Protein AF-A0AA91TNE1-F1 (afdb_monomer)

Foldseek 3Di:
DPVVVVVVVVVVVVPPPDPDDPPVVVVVVVVVVVVVVVCCVDPNVVVVVVVVCVDPVNVVVVCPPVVVVVVVCVCCCPDPVVVVVVVVQCVDPVSVVVVCVVCVVVVVVVVVVLCVPPVSVVVVVVVCPPVVNVVVVVVVCVDPVVVVVVVVVVVVVCPDPVNVVVVVVVVVVVVVVVVVVVVVVVVVD

Nearest PDB structures (foldseek):
  4o8w-assembly1_A  TM=7.235E-01  e=6.392E-07  Geobacillus kaustophilus HTA426

Solvent-accessible surface area (backbone atoms only — not comparable to full-atom values): 10708 Å² total; per-residue (Å²): 137,75,76,69,60,60,63,59,60,63,61,59,70,74,71,77,80,75,83,74,65,80,71,56,60,60,56,48,47,56,50,50,52,51,50,51,55,50,47,54,67,34,72,63,34,48,46,54,52,52,58,51,58,66,34,67,70,51,40,52,64,66,63,61,43,60,68,62,48,50,54,48,50,51,57,44,63,76,30,72,68,31,53,53,48,49,60,58,45,60,69,36,66,72,56,36,49,52,50,50,59,72,41,40,67,62,51,52,51,49,53,60,51,39,64,73,32,70,69,52,40,49,56,52,53,57,57,59,65,34,69,70,51,46,51,52,50,54,50,50,66,65,29,70,72,46,44,53,52,50,52,51,52,49,52,57,49,58,68,32,69,68,46,46,50,54,51,48,53,50,50,56,48,50,52,52,50,53,52,52,51,54,57,58,55,66,77,72,114

Organism: Niallia circulans (NCBI:txid1397)

Radius of gyration: 53.26 Å; Cα contacts (8 Å, |Δi|>4): 37; chains: 1; bounding box: 88×64×169 Å

pLDDT: mean 81.93, std 16.29, range [38.38, 97.25]

InterPro domains:
  IPR041262 Spore germination GerD, central core domain [PF17898] (62-175)

Secondary structure (DSSP, 8-state):
--SSHHHHHHHHTTS------HHHHHHHHHHHHHHHHHHHHSHHHHHHHHHHHTSHHHHHHHHT-HHHHHHHHHHHHTSHHHHHHHHHHTTSHHHHHHHHHHHHHHHHHHHHHHTTSHHHHHHHHHHHTSHHHHHHHHHHHTSHHHHHHHHHHHHHHHHSHHHHHHHHHHHHHHHHHHHHHHHHHHTT-

Mean predicted aligned error: 17.49 Å

Structure (mmCIF, N/CA/C/O backbone):
data_AF-A0AA91TNE1-F1
#
_entry.id   AF-A0AA91TNE1-F1
#
loop_
_atom_site.group_PDB
_atom_site.id
_atom_site.type_symbol
_atom_site.label_atom_id
_atom_site.label_alt_id
_atom_site.label_comp_id
_atom_site.label_asym_id
_atom_site.label_entity_id
_atom_site.label_seq_id
_atom_site.pdbx_PDB_ins_code
_atom_site.Cartn_x
_atom_site.Cartn_y
_atom_site.Cartn_z
_atom_site.occupancy
_atom_site.B_iso_or_equiv
_atom_site.auth_seq_id
_atom_site.auth_comp_id
_atom_site.auth_asym_id
_atom_site.auth_atom_id
_atom_site.pdbx_PDB_model_num
ATOM 1 N N . MET A 1 1 ? -60.166 -51.252 92.284 1.00 46.66 1 MET A N 1
ATOM 2 C CA . MET A 1 1 ? -59.006 -50.530 91.710 1.00 46.66 1 MET A CA 1
ATOM 3 C C . MET A 1 1 ? -59.406 -49.470 90.666 1.00 46.66 1 MET A C 1
ATOM 5 O O . MET A 1 1 ? -58.601 -49.139 89.813 1.00 46.66 1 MET A O 1
ATOM 9 N N . LEU A 1 2 ? -60.605 -48.869 90.752 1.00 48.06 2 LEU A N 1
ATOM 10 C CA . LEU A 1 2 ? -61.124 -47.953 89.715 1.00 48.06 2 LEU A CA 1
ATOM 11 C C . LEU A 1 2 ? -61.122 -46.461 90.114 1.00 48.06 2 LEU A C 1
ATOM 13 O O . LEU A 1 2 ? -61.417 -45.603 89.295 1.00 48.06 2 LEU A O 1
ATOM 17 N N . LYS A 1 3 ? -60.770 -46.129 91.366 1.00 50.09 3 LYS A N 1
ATOM 18 C CA . LYS A 1 3 ? -60.804 -44.744 91.881 1.00 50.09 3 LYS A CA 1
ATOM 19 C C . LYS A 1 3 ? -59.475 -43.982 91.780 1.00 50.09 3 LYS A C 1
ATOM 21 O O . LYS A 1 3 ? -59.487 -42.769 91.901 1.00 50.09 3 LYS A O 1
ATOM 26 N N . LYS A 1 4 ? -58.346 -44.662 91.530 1.00 51.12 4 LYS A N 1
ATOM 27 C CA . LYS A 1 4 ? -57.022 -44.013 91.389 1.00 51.12 4 LYS A CA 1
ATOM 28 C C . LYS A 1 4 ? -56.676 -43.609 89.947 1.00 51.12 4 LYS A C 1
ATOM 30 O O . LYS A 1 4 ? -55.822 -42.754 89.761 1.00 51.12 4 LYS A O 1
ATOM 35 N N . GLY A 1 5 ? -57.357 -44.173 88.942 1.00 55.53 5 GLY A N 1
ATOM 36 C CA . GLY A 1 5 ? -57.146 -43.822 87.529 1.00 55.53 5 GLY A CA 1
ATOM 37 C C . GLY A 1 5 ? -57.816 -42.508 87.107 1.00 55.53 5 GLY A C 1
ATOM 38 O O . GLY A 1 5 ? -57.285 -41.788 86.271 1.00 55.53 5 GLY A O 1
ATOM 39 N N . ILE A 1 6 ? -58.941 -42.150 87.735 1.00 59.28 6 ILE A N 1
ATOM 40 C CA . ILE A 1 6 ? -59.704 -40.931 87.407 1.00 59.28 6 ILE A CA 1
ATOM 41 C C . ILE A 1 6 ? -58.989 -39.658 87.888 1.00 59.28 6 ILE A C 1
ATOM 43 O O . ILE A 1 6 ? -59.049 -38.630 87.223 1.00 59.28 6 ILE A O 1
ATOM 47 N N . THR A 1 7 ? -58.243 -39.725 88.994 1.00 56.97 7 THR A N 1
ATOM 48 C CA . THR A 1 7 ? -57.488 -38.574 89.518 1.00 56.97 7 THR A CA 1
ATOM 49 C C . THR A 1 7 ? -56.221 -38.277 88.706 1.00 56.97 7 THR A C 1
ATOM 51 O O . THR A 1 7 ? -55.791 -37.132 88.659 1.00 56.97 7 THR A O 1
ATOM 54 N N . LEU A 1 8 ? -55.652 -39.273 88.015 1.00 56.41 8 LEU A N 1
ATOM 55 C CA . LEU A 1 8 ? -54.490 -39.084 87.135 1.00 56.41 8 LEU A CA 1
ATOM 56 C C . LEU A 1 8 ? -54.888 -38.476 85.777 1.00 56.41 8 LEU A C 1
ATOM 58 O O . LEU A 1 8 ? -54.130 -37.704 85.199 1.00 56.41 8 LEU A O 1
ATOM 62 N N . LEU A 1 9 ? -56.100 -38.773 85.294 1.00 55.94 9 LEU A N 1
ATOM 63 C CA . LEU A 1 9 ? -56.604 -38.275 84.010 1.00 55.94 9 LEU A CA 1
ATOM 64 C C . LEU A 1 9 ? -57.027 -36.793 84.067 1.00 55.94 9 LEU A C 1
ATOM 66 O O . LEU A 1 9 ? -56.950 -36.095 83.063 1.00 55.94 9 LEU A O 1
ATOM 70 N N . LEU A 1 10 ? -57.420 -36.291 85.244 1.00 56.06 10 LEU A N 1
ATOM 71 C CA . LEU A 1 10 ? -57.883 -34.908 85.429 1.00 56.06 10 LEU A CA 1
ATOM 72 C C . LEU A 1 10 ? -56.735 -33.889 85.601 1.00 56.06 10 LEU A C 1
ATOM 74 O O . LEU A 1 10 ? -56.932 -32.697 85.390 1.00 56.06 10 LEU A O 1
ATOM 78 N N . VAL A 1 11 ? -55.526 -34.351 85.942 1.00 60.81 11 VAL A N 1
ATOM 79 C CA . VAL A 1 11 ? -54.329 -33.499 86.108 1.00 60.81 11 VAL A CA 1
ATOM 80 C C . VAL A 1 11 ? -53.608 -33.251 84.774 1.00 60.81 11 VAL A C 1
ATOM 82 O O . VAL A 1 11 ? -52.954 -32.226 84.607 1.00 60.81 11 VAL A O 1
ATOM 85 N N . ILE A 1 12 ? -53.786 -34.131 83.784 1.00 59.75 12 ILE A N 1
ATOM 86 C CA . ILE A 1 12 ? -53.168 -34.002 82.452 1.00 59.75 12 ILE A CA 1
ATOM 87 C C . ILE A 1 12 ? -53.890 -32.958 81.579 1.00 59.75 12 ILE A C 1
ATOM 89 O O . ILE A 1 12 ? -53.258 -32.318 80.744 1.00 59.75 12 ILE A O 1
ATOM 93 N N . SER A 1 13 ? -55.179 -32.693 81.817 1.00 57.59 13 SER A N 1
ATOM 94 C CA . SER A 1 13 ? -55.946 -31.687 81.060 1.00 57.59 13 SER A CA 1
ATOM 95 C C . SER A 1 13 ? -55.650 -30.229 81.443 1.00 57.59 13 SER A C 1
ATOM 97 O O . SER A 1 13 ? -56.086 -29.327 80.735 1.00 57.59 13 SER A O 1
ATOM 99 N N . LEU A 1 14 ? -54.903 -29.975 82.525 1.00 52.38 14 LEU A N 1
ATOM 100 C CA . LEU A 1 14 ? -54.558 -28.617 82.975 1.00 52.38 14 LEU A CA 1
ATOM 101 C C . LEU A 1 14 ? -53.203 -28.113 82.439 1.00 52.38 14 LEU A C 1
ATOM 103 O O . LEU A 1 14 ? -52.844 -26.969 82.697 1.00 52.38 14 LEU A O 1
ATOM 107 N N . LEU A 1 15 ? -52.471 -28.933 81.670 1.00 46.28 15 LEU A N 1
ATOM 108 C CA . LEU A 1 15 ? -51.182 -28.568 81.056 1.00 46.28 15 LEU A CA 1
ATOM 109 C C . LEU A 1 15 ? -51.256 -28.342 79.532 1.00 46.28 15 LEU A C 1
ATOM 111 O O . LEU A 1 15 ? -50.249 -28.001 78.921 1.00 46.28 15 LEU A O 1
ATOM 115 N N . SER A 1 16 ? -52.435 -28.446 78.910 1.00 46.69 16 SER A N 1
ATOM 116 C CA . SER A 1 16 ? -52.655 -28.107 77.488 1.00 46.69 16 SER A CA 1
ATOM 117 C C . SER A 1 16 ? -53.057 -26.639 77.282 1.00 46.69 16 SER A C 1
ATOM 119 O O . SER A 1 16 ? -53.903 -26.323 76.450 1.00 46.69 16 SER A O 1
ATOM 121 N N . GLY A 1 17 ? -52.462 -25.739 78.063 1.00 50.31 17 GLY A N 1
ATOM 122 C CA . GLY A 1 17 ? -52.634 -24.294 77.960 1.00 50.31 17 GLY A CA 1
ATOM 123 C C . GLY A 1 17 ? -51.394 -23.622 77.382 1.00 50.31 17 GLY A C 1
ATOM 124 O O . GLY A 1 17 ? -50.726 -22.900 78.106 1.00 50.31 17 GLY A O 1
ATOM 125 N N . CYS A 1 18 ? -51.077 -23.893 76.114 1.00 48.84 18 CYS A N 1
ATOM 126 C CA . CYS A 1 18 ? -50.372 -22.974 75.212 1.00 48.84 18 CYS A CA 1
ATOM 127 C C . CYS A 1 18 ? -50.368 -23.592 73.803 1.00 48.84 18 CYS A C 1
ATOM 129 O O . CYS A 1 18 ? -49.433 -24.295 73.427 1.00 48.84 18 CYS A O 1
ATOM 131 N N . SER A 1 19 ? -51.440 -23.400 73.029 1.00 38.38 19 SER A N 1
ATOM 132 C CA . SER A 1 19 ? -51.330 -23.511 71.573 1.00 38.38 19 SER A CA 1
ATOM 133 C C . SER A 1 19 ? -50.830 -22.163 71.073 1.00 38.38 19 SER A C 1
ATOM 135 O O . SER A 1 19 ? -51.597 -21.208 70.922 1.00 38.38 19 SER A O 1
ATOM 137 N N . GLU A 1 20 ? -49.516 -22.103 70.929 1.00 40.47 20 GLU A N 1
ATOM 138 C CA . GLU A 1 20 ? -48.771 -21.053 70.263 1.00 40.47 20 GLU A CA 1
ATOM 139 C C . GLU A 1 20 ? -49.364 -20.811 68.869 1.00 40.47 20 GLU A C 1
ATOM 141 O O . GLU A 1 20 ? -49.716 -21.725 68.122 1.00 40.47 20 GLU A O 1
ATOM 146 N N . SER A 1 21 ? -49.582 -19.541 68.578 1.00 41.69 21 SER A N 1
ATOM 147 C CA . SER A 1 21 ? -50.252 -19.035 67.397 1.00 41.69 21 SER A CA 1
ATOM 148 C C . SER A 1 21 ? -49.401 -19.230 66.139 1.00 41.69 21 SER A C 1
ATOM 150 O O . SER A 1 21 ? -48.647 -18.343 65.754 1.00 41.69 21 SER A O 1
ATOM 152 N N . GLU A 1 22 ? -49.594 -20.334 65.416 1.00 43.00 22 GLU A N 1
ATOM 153 C CA . GLU A 1 22 ? -49.007 -20.530 64.073 1.00 43.00 22 GLU A CA 1
ATOM 154 C C . GLU A 1 22 ? -49.511 -19.508 63.024 1.00 43.00 22 GLU A C 1
ATOM 156 O O . GLU A 1 22 ? -48.949 -19.395 61.940 1.00 43.00 22 GLU A O 1
ATOM 161 N N . ASN A 1 23 ? -50.524 -18.692 63.345 1.00 44.75 23 ASN A N 1
ATOM 162 C CA . ASN A 1 23 ? -51.065 -17.664 62.444 1.00 44.75 23 ASN A CA 1
ATOM 163 C C . ASN A 1 23 ? -50.451 -16.257 62.638 1.00 44.75 23 ASN A C 1
ATOM 165 O O . ASN A 1 23 ? -50.739 -15.350 61.859 1.00 44.75 23 ASN A O 1
ATOM 169 N N . SER A 1 24 ? -49.609 -16.037 63.660 1.00 49.03 24 SER A N 1
ATOM 170 C CA . SER A 1 24 ? -48.930 -14.742 63.861 1.00 49.03 24 SER A CA 1
ATOM 171 C C . SER A 1 24 ? -47.607 -14.636 63.100 1.00 49.03 24 SER A C 1
ATOM 173 O O . SER A 1 24 ? -47.248 -13.542 62.684 1.00 49.03 24 SER A O 1
ATOM 175 N N . GLN A 1 25 ? -46.910 -15.749 62.844 1.00 52.03 25 GLN A N 1
ATOM 176 C CA . GLN A 1 25 ? -45.626 -15.736 62.123 1.00 52.03 25 GLN A CA 1
ATOM 177 C C . GLN A 1 25 ? -45.773 -15.476 60.617 1.00 52.03 25 GLN A C 1
ATOM 179 O O . GLN A 1 25 ? -44.924 -14.818 60.021 1.00 52.03 25 GLN A O 1
ATOM 184 N N . GLN A 1 26 ? -46.854 -15.945 59.988 1.00 51.16 26 GLN A N 1
ATOM 185 C CA . GLN A 1 26 ? -47.081 -15.736 58.554 1.00 51.16 26 GLN A CA 1
ATOM 186 C C . GLN A 1 26 ? -47.583 -14.313 58.249 1.00 51.16 26 GLN A C 1
ATOM 188 O O . GLN A 1 26 ? -47.183 -13.714 57.250 1.00 51.16 26 GLN A O 1
ATOM 193 N N . MET A 1 27 ? -48.384 -13.736 59.153 1.00 55.72 27 MET A N 1
ATOM 194 C CA . MET A 1 27 ? -48.838 -12.345 59.069 1.00 55.72 27 MET A CA 1
ATOM 195 C C . MET A 1 27 ? -47.683 -11.356 59.305 1.00 55.72 27 MET A C 1
ATOM 197 O O . MET A 1 27 ? -47.600 -10.339 58.621 1.00 55.72 27 MET A O 1
ATOM 201 N N . ASP A 1 28 ? -46.745 -11.699 60.193 1.00 66.81 28 ASP A N 1
ATOM 202 C CA . ASP A 1 28 ? -45.530 -10.918 60.452 1.00 66.81 28 ASP A CA 1
ATOM 203 C C . ASP A 1 28 ? -44.526 -10.995 59.286 1.00 66.81 28 ASP A C 1
ATOM 205 O O . ASP A 1 28 ? -43.867 -10.011 58.950 1.00 66.81 28 ASP A O 1
ATOM 209 N N . TYR A 1 29 ? -44.468 -12.125 58.570 1.00 76.56 29 TYR A N 1
ATOM 210 C CA . TYR A 1 29 ? -43.612 -12.275 57.388 1.00 76.56 29 TYR A CA 1
ATOM 211 C C . TYR A 1 29 ? -44.056 -11.383 56.220 1.00 76.56 29 TYR A C 1
ATOM 213 O O . TYR A 1 29 ? -43.231 -10.701 55.609 1.00 76.56 29 TYR A O 1
ATOM 221 N N . ASP A 1 30 ? -45.357 -11.336 55.925 1.00 78.94 30 ASP A N 1
ATOM 222 C CA . ASP A 1 30 ? -45.900 -10.466 54.874 1.00 78.94 30 ASP A CA 1
ATOM 223 C C . ASP A 1 30 ? -45.765 -8.981 55.235 1.00 78.94 30 ASP A C 1
ATOM 225 O O . ASP A 1 30 ? -45.459 -8.147 54.374 1.00 78.94 30 ASP A O 1
ATOM 229 N N . GLN A 1 31 ? -45.929 -8.644 56.515 1.00 81.81 31 GLN A N 1
ATOM 230 C CA . GLN A 1 31 ? -45.761 -7.283 57.014 1.00 81.81 31 GLN A CA 1
ATOM 231 C C . GLN A 1 31 ? -44.287 -6.848 56.987 1.00 81.81 31 GLN A C 1
ATOM 233 O O . GLN A 1 31 ? -43.977 -5.758 56.499 1.00 81.81 31 GLN A O 1
ATOM 238 N N . THR A 1 32 ? -43.371 -7.731 57.390 1.00 82.50 32 THR A N 1
ATOM 239 C CA . THR A 1 32 ? -41.917 -7.535 57.299 1.00 82.50 32 THR A CA 1
ATOM 240 C C . THR A 1 32 ? -41.465 -7.412 55.846 1.00 82.50 32 THR A C 1
ATOM 242 O O . THR A 1 32 ? -40.712 -6.503 55.506 1.00 82.50 32 THR A O 1
ATOM 245 N N . LYS A 1 33 ? -41.975 -8.252 54.939 1.00 87.19 33 LYS A N 1
ATOM 246 C CA . LYS A 1 33 ? -41.689 -8.157 53.500 1.00 87.19 33 LYS A CA 1
ATOM 247 C C . LYS A 1 33 ? -42.113 -6.806 52.933 1.00 87.19 33 LYS A C 1
ATOM 249 O O . LYS A 1 33 ? -41.361 -6.196 52.176 1.00 87.19 33 LYS A O 1
ATOM 254 N N . LYS A 1 34 ? -43.304 -6.327 53.298 1.00 84.31 34 LYS A N 1
ATOM 255 C CA . LYS A 1 34 ? -43.815 -5.027 52.851 1.00 84.31 34 LYS A CA 1
ATOM 256 C C . LYS A 1 34 ? -42.962 -3.880 53.395 1.00 84.31 34 LYS A C 1
ATOM 258 O O . LYS A 1 34 ? -42.565 -3.015 52.625 1.00 84.31 34 LYS A O 1
ATOM 263 N N . MET A 1 35 ? -42.586 -3.950 54.672 1.00 84.75 35 MET A N 1
ATOM 264 C CA . MET A 1 35 ? -41.678 -2.995 55.307 1.00 84.75 35 MET A CA 1
ATOM 265 C C . MET A 1 35 ? -40.308 -2.955 54.615 1.00 84.75 35 MET A C 1
ATOM 267 O O . MET A 1 35 ? -39.826 -1.876 54.286 1.00 84.75 35 MET A O 1
ATOM 271 N N . VAL A 1 36 ? -39.702 -4.108 54.317 1.00 84.75 36 VAL A N 1
ATOM 272 C CA . VAL A 1 36 ? -38.414 -4.186 53.603 1.00 84.75 36 VAL A CA 1
ATOM 273 C C . VAL A 1 36 ? -38.528 -3.619 52.186 1.00 84.75 36 VAL A C 1
ATOM 275 O O . VAL A 1 36 ? -37.666 -2.856 51.756 1.00 84.75 36 VAL A O 1
ATOM 278 N N . VAL A 1 37 ? -39.600 -3.937 51.455 1.00 86.00 37 VAL A N 1
ATOM 279 C CA . VAL A 1 37 ? -39.842 -3.386 50.111 1.00 86.00 37 VAL A CA 1
ATOM 280 C C . VAL A 1 37 ? -40.020 -1.868 50.151 1.00 86.00 37 VAL A C 1
ATOM 282 O O . VAL A 1 37 ? -39.533 -1.178 49.255 1.00 86.00 37 VAL A O 1
ATOM 285 N N . ASP A 1 38 ? -40.692 -1.346 51.173 1.00 88.69 38 ASP A N 1
ATOM 286 C CA . ASP A 1 38 ? -40.898 0.090 51.334 1.00 88.69 38 ASP A CA 1
ATOM 287 C C . ASP A 1 38 ? -39.586 0.797 51.717 1.00 88.69 38 ASP A C 1
ATOM 289 O O . ASP A 1 38 ? -39.264 1.812 51.103 1.00 88.69 38 ASP A O 1
ATOM 293 N N . ILE A 1 39 ? -38.755 0.211 52.593 1.00 85.31 39 ILE A N 1
ATOM 294 C CA . ILE A 1 39 ? -37.397 0.702 5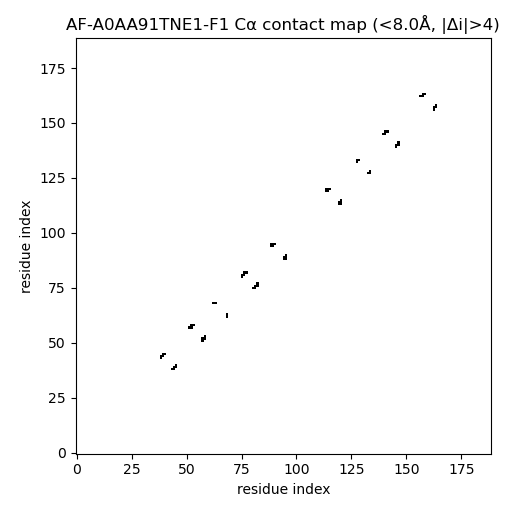2.909 1.00 85.31 39 ILE A CA 1
ATOM 295 C C . ILE A 1 39 ? -36.509 0.737 51.658 1.00 85.31 39 ILE A C 1
ATOM 297 O O . ILE A 1 39 ? -35.790 1.705 51.442 1.00 85.31 39 ILE A O 1
ATOM 301 N N . LEU A 1 40 ? -36.569 -0.272 50.785 1.00 85.25 40 LEU A N 1
ATOM 302 C CA . LEU A 1 40 ? -35.795 -0.262 49.534 1.00 85.25 40 LEU A CA 1
ATOM 303 C C . LEU A 1 40 ? -36.269 0.820 48.548 1.00 85.25 40 LEU A C 1
ATOM 305 O O . LEU A 1 40 ? -35.498 1.277 47.703 1.00 85.25 40 LEU A O 1
ATOM 309 N N . LYS A 1 41 ? -37.539 1.233 48.632 1.00 87.75 41 LYS A N 1
ATOM 310 C CA . LYS A 1 41 ? -38.126 2.266 47.767 1.00 87.75 41 LYS A CA 1
ATOM 311 C C . LYS A 1 41 ? -37.934 3.685 48.295 1.00 87.75 41 LYS A C 1
ATOM 313 O O . LYS A 1 41 ? -38.080 4.616 47.491 1.00 87.75 41 LYS A O 1
ATOM 318 N N . THR A 1 42 ? -37.628 3.861 49.582 1.00 93.00 42 THR A N 1
ATOM 319 C CA . THR A 1 42 ? -37.359 5.183 50.160 1.00 93.00 42 THR A CA 1
ATOM 320 C C . THR A 1 42 ? -36.112 5.802 49.537 1.00 93.00 42 THR A C 1
ATOM 322 O O . THR A 1 42 ? -35.268 5.131 48.933 1.00 93.00 42 THR A O 1
ATOM 325 N N . ASP A 1 43 ? -35.995 7.120 49.663 1.00 88.56 43 ASP A N 1
ATOM 326 C CA . ASP A 1 43 ? -34.839 7.844 49.140 1.00 88.56 43 ASP A CA 1
ATOM 327 C C . ASP A 1 43 ? -33.543 7.443 49.853 1.00 88.56 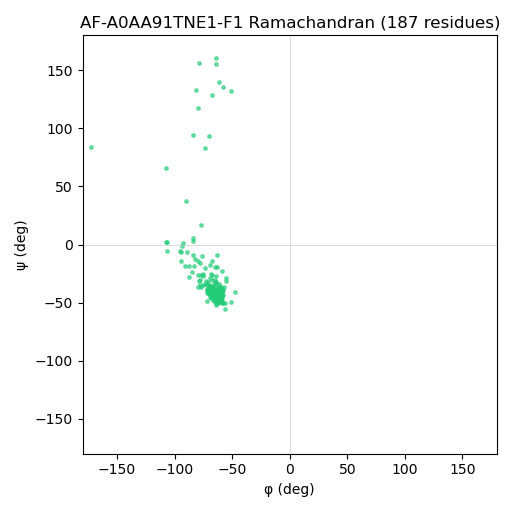43 ASP A C 1
ATOM 329 O O . ASP A 1 43 ? -32.491 7.385 49.218 1.00 88.56 43 ASP A O 1
ATOM 333 N N . GLU A 1 44 ? -33.631 7.066 51.130 1.00 84.50 44 GLU A N 1
ATOM 334 C CA . GLU A 1 44 ? -32.524 6.517 51.917 1.00 84.50 44 GLU A CA 1
ATOM 335 C C . GLU A 1 44 ? -32.104 5.132 51.422 1.00 84.50 44 GLU A C 1
ATOM 337 O O . GLU A 1 44 ? -30.915 4.919 51.197 1.00 84.50 44 GLU A O 1
ATOM 342 N N . GLY A 1 45 ? -33.051 4.226 51.145 1.00 84.31 45 GLY A N 1
ATOM 343 C CA . GLY A 1 45 ? -32.746 2.918 50.559 1.00 84.31 45 GLY A CA 1
ATOM 344 C C . GLY A 1 45 ? -32.080 3.037 49.188 1.00 84.31 45 GLY A C 1
ATOM 345 O O . GLY A 1 45 ? -31.045 2.422 48.932 1.00 84.31 45 GLY A O 1
ATOM 346 N N . LYS A 1 46 ? -32.599 3.911 48.316 1.00 88.69 46 LYS A N 1
ATOM 347 C CA . LYS A 1 46 ? -31.969 4.204 47.015 1.00 88.69 46 LYS A CA 1
ATOM 348 C C . LYS A 1 46 ? -30.588 4.838 47.168 1.00 88.69 46 LYS A C 1
ATOM 350 O O . LYS A 1 46 ? -29.714 4.579 46.345 1.00 88.69 46 LYS A O 1
ATOM 355 N N . LYS A 1 47 ? -30.385 5.700 48.167 1.00 87.69 47 LYS A N 1
ATOM 356 C CA . LYS A 1 47 ? -29.093 6.345 48.426 1.00 87.69 47 LYS A CA 1
ATOM 357 C C . LYS A 1 47 ? -28.063 5.337 48.933 1.00 87.69 47 LYS A C 1
ATOM 359 O O . LYS A 1 47 ? -26.975 5.293 48.373 1.00 87.69 47 LYS A O 1
ATOM 364 N N . ALA A 1 48 ? -28.441 4.474 49.872 1.00 83.94 48 ALA A N 1
ATOM 365 C CA . ALA A 1 48 ? -27.596 3.393 50.369 1.00 83.94 48 ALA A CA 1
ATOM 366 C C . ALA A 1 48 ? -27.195 2.423 49.246 1.00 83.94 48 ALA A C 1
ATOM 368 O O . ALA A 1 48 ? -26.024 2.087 49.108 1.00 83.94 48 ALA A O 1
ATOM 369 N N . ILE A 1 49 ? -28.134 2.043 48.368 1.00 83.56 49 ILE A N 1
ATOM 370 C CA . ILE A 1 49 ? -27.820 1.211 47.194 1.00 83.56 49 ILE A CA 1
ATOM 371 C C . ILE A 1 49 ? -26.851 1.930 46.247 1.00 83.56 49 ILE A C 1
ATOM 373 O O . ILE A 1 49 ? -25.923 1.303 45.750 1.00 83.56 49 ILE A O 1
ATOM 377 N N . ARG A 1 50 ? -27.025 3.236 45.999 1.00 81.31 50 ARG A N 1
ATOM 378 C CA . ARG A 1 50 ? -26.083 4.010 45.170 1.00 81.31 50 ARG A CA 1
ATOM 379 C C . ARG A 1 50 ? -24.695 4.099 45.797 1.00 81.31 50 ARG A C 1
ATOM 381 O O . ARG A 1 50 ? -23.719 4.026 45.064 1.00 81.31 50 ARG A O 1
ATOM 388 N N . GLU A 1 51 ? -24.600 4.257 47.114 1.00 83.25 51 GLU A N 1
ATOM 389 C CA . GLU A 1 51 ? -23.323 4.267 47.837 1.00 83.25 51 GLU A CA 1
ATOM 39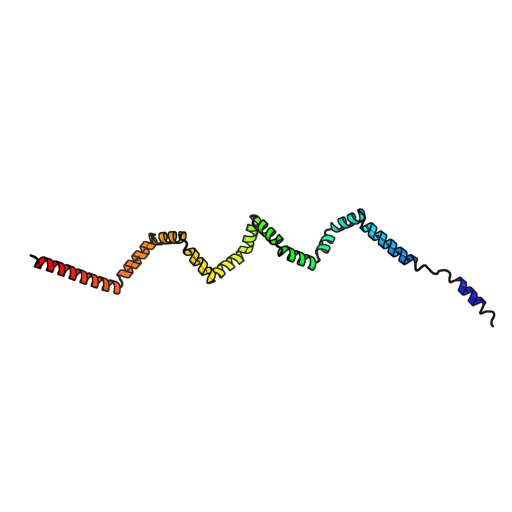0 C C . GLU A 1 51 ? -22.618 2.911 47.733 1.00 83.25 51 GLU A C 1
ATOM 392 O O . GLU A 1 51 ? -21.442 2.870 47.386 1.00 83.25 51 GLU A O 1
ATOM 397 N N . VAL A 1 52 ? -23.352 1.806 47.888 1.00 81.69 52 VAL A N 1
ATOM 398 C CA . VAL A 1 52 ? -22.820 0.447 47.696 1.00 81.69 52 VAL A CA 1
ATOM 399 C C . VAL A 1 52 ? -22.448 0.181 46.231 1.00 81.69 52 VAL A C 1
ATOM 401 O O . VAL A 1 52 ? -21.415 -0.413 45.958 1.00 81.69 52 VAL A O 1
ATOM 404 N N . MET A 1 53 ? -23.230 0.660 45.258 1.00 76.38 53 MET A N 1
ATOM 405 C CA . MET A 1 53 ? -22.881 0.571 43.830 1.00 76.38 53 MET A CA 1
ATOM 406 C C . MET A 1 53 ? -21.699 1.464 43.435 1.00 76.38 53 MET A C 1
ATOM 408 O O . MET A 1 53 ? -21.138 1.279 42.357 1.00 76.38 53 MET A O 1
ATOM 412 N N . ASN A 1 54 ? -21.341 2.453 44.255 1.00 79.75 54 ASN A N 1
ATOM 413 C CA . ASN A 1 54 ? -20.165 3.284 44.030 1.00 79.75 54 ASN A CA 1
ATOM 414 C C . ASN A 1 54 ? -18.875 2.623 44.527 1.00 79.75 54 ASN A C 1
ATOM 416 O O . ASN A 1 54 ? -17.803 3.092 44.142 1.00 79.75 54 ASN A O 1
ATOM 420 N N . ASP A 1 55 ? -18.981 1.542 45.300 1.00 84.12 55 ASP A N 1
ATOM 421 C CA . ASP A 1 55 ? -17.860 0.707 45.713 1.00 84.12 55 ASP A CA 1
ATOM 422 C C . ASP A 1 55 ? -17.258 -0.036 44.504 1.00 84.12 55 ASP A C 1
ATOM 424 O O . ASP A 1 55 ? -17.969 -0.660 43.712 1.00 84.12 55 ASP A O 1
ATOM 428 N N . GLU A 1 56 ? -15.939 0.060 44.336 1.00 73.81 56 GLU A N 1
ATOM 429 C CA . GLU A 1 56 ? -15.212 -0.534 43.209 1.00 73.81 56 GLU A CA 1
ATOM 430 C C . GLU A 1 56 ? -15.271 -2.070 43.204 1.00 73.81 56 GLU A C 1
ATOM 432 O O . GLU A 1 56 ? -15.343 -2.674 42.131 1.00 73.81 56 GLU A O 1
ATOM 437 N N . GLU A 1 57 ? -15.320 -2.712 44.375 1.00 73.38 57 GLU A N 1
ATOM 438 C CA . GLU A 1 57 ? -15.423 -4.170 44.498 1.00 73.38 57 GLU A CA 1
ATOM 439 C C . GLU A 1 57 ? -16.810 -4.656 44.049 1.00 73.38 57 GLU A C 1
ATOM 441 O O . GLU A 1 57 ? -16.949 -5.640 43.316 1.00 73.38 57 GLU A O 1
ATOM 446 N N . ILE A 1 58 ? -17.858 -3.913 44.409 1.00 73.00 58 ILE A N 1
ATOM 447 C CA . ILE A 1 58 ? -19.231 -4.195 43.975 1.00 73.00 58 ILE A CA 1
ATOM 448 C C . ILE A 1 58 ? -19.381 -3.943 42.467 1.00 73.00 58 ILE A C 1
ATOM 450 O O . ILE A 1 58 ? -19.978 -4.765 41.767 1.00 73.00 58 ILE A O 1
ATOM 454 N N . LYS A 1 59 ? -18.815 -2.850 41.928 1.00 68.06 59 LYS A N 1
ATOM 455 C CA . LYS A 1 59 ? -18.832 -2.570 40.479 1.00 68.06 59 LYS A CA 1
ATOM 456 C C . LYS A 1 59 ? -18.155 -3.671 39.678 1.00 68.06 59 LYS A C 1
ATOM 458 O O . LYS A 1 59 ? -18.723 -4.112 38.682 1.00 68.06 59 LYS A O 1
ATOM 463 N N . GLN A 1 60 ? -16.977 -4.127 40.103 1.00 67.56 60 GLN A N 1
ATOM 464 C CA . GLN A 1 60 ? -16.279 -5.220 39.428 1.00 67.56 60 GLN A CA 1
ATOM 465 C C . GLN A 1 60 ? -17.137 -6.488 39.402 1.00 67.56 60 GLN A C 1
ATOM 467 O O . GLN A 1 60 ? -17.372 -7.039 38.328 1.00 67.56 60 GLN A O 1
ATOM 472 N N . ASN A 1 61 ? -17.702 -6.888 40.542 1.00 67.62 61 ASN A N 1
ATOM 473 C CA . ASN A 1 61 ? -18.541 -8.084 40.633 1.00 67.62 61 ASN A CA 1
ATOM 474 C C . ASN A 1 61 ? -19.843 -7.989 39.808 1.00 67.62 61 ASN A C 1
ATOM 476 O O . ASN A 1 61 ? -20.296 -8.991 39.255 1.00 67.62 61 ASN A O 1
ATOM 480 N N . LEU A 1 62 ? -20.432 -6.795 39.666 1.00 65.81 62 LEU A N 1
ATOM 481 C CA . LEU A 1 62 ? -21.622 -6.566 38.829 1.00 65.81 62 LEU A CA 1
ATOM 482 C C . LEU A 1 62 ? -21.308 -6.543 37.324 1.00 65.81 62 LEU A C 1
ATOM 484 O O . LEU A 1 62 ? -22.120 -6.998 36.516 1.00 65.81 62 LEU A O 1
ATOM 488 N N . VAL A 1 63 ? -20.138 -6.026 36.938 1.00 65.38 63 VAL A N 1
ATOM 489 C CA . VAL A 1 63 ? -19.671 -5.991 35.542 1.00 65.38 63 VAL A CA 1
ATOM 490 C C . VAL A 1 63 ? -19.234 -7.385 35.063 1.00 65.38 63 VAL A C 1
ATOM 492 O O . VAL A 1 63 ? -19.262 -7.654 33.868 1.00 65.38 63 VAL A O 1
ATOM 495 N N . MET A 1 64 ? -18.929 -8.325 35.959 1.00 63.19 64 MET A N 1
ATOM 496 C CA . MET A 1 64 ? -18.468 -9.680 35.614 1.00 63.19 64 MET A CA 1
ATOM 497 C C . MET A 1 64 ? -19.556 -10.665 35.146 1.00 63.19 64 MET A C 1
ATOM 499 O O . MET A 1 64 ? -19.302 -11.868 35.076 1.00 63.19 64 MET A O 1
ATOM 503 N N . ASN A 1 65 ? -20.751 -10.212 34.746 1.00 70.25 65 ASN A N 1
ATOM 504 C CA . ASN A 1 65 ? -21.622 -11.080 33.947 1.00 70.25 65 ASN A CA 1
ATOM 505 C C . ASN A 1 65 ? -21.067 -11.178 32.517 1.00 70.25 65 ASN A C 1
ATOM 507 O O . ASN A 1 65 ? -21.507 -10.470 31.610 1.00 70.25 65 ASN A O 1
ATOM 511 N N . GLU A 1 66 ? -20.094 -12.074 32.332 1.00 66.38 66 GLU A N 1
ATOM 512 C CA . GLU A 1 66 ? -19.357 -12.311 31.085 1.00 66.38 66 GLU A CA 1
ATOM 513 C C . GLU A 1 66 ? -20.292 -12.439 29.876 1.00 66.38 66 GLU A C 1
ATOM 515 O O . GLU A 1 66 ? -20.053 -11.847 28.824 1.00 66.38 66 GLU A O 1
ATOM 520 N N . LYS A 1 67 ? -21.424 -13.137 30.036 1.00 75.94 67 LYS A N 1
ATOM 521 C CA . LYS A 1 67 ? -22.397 -13.344 28.959 1.00 75.94 67 LYS A C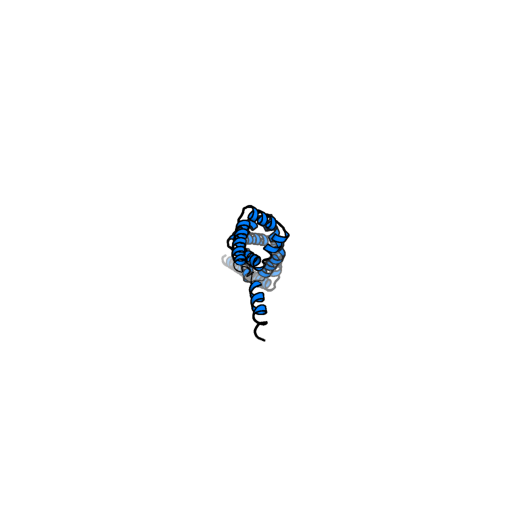A 1
ATOM 522 C C . LYS A 1 67 ? -23.177 -12.073 28.623 1.00 75.94 67 LYS A C 1
ATOM 524 O O . LYS A 1 67 ? -23.453 -11.827 27.450 1.00 75.94 67 LYS A O 1
ATOM 529 N N . ALA A 1 68 ? -23.560 -11.275 29.617 1.00 79.06 68 ALA A N 1
ATOM 530 C CA . ALA A 1 68 ? -24.252 -10.008 29.380 1.00 79.06 68 ALA A CA 1
ATOM 531 C C . ALA A 1 68 ? -23.310 -8.964 28.762 1.00 79.06 68 ALA A C 1
ATOM 533 O O . ALA A 1 68 ? -23.701 -8.283 27.813 1.00 79.06 68 ALA A O 1
ATOM 534 N N . VAL A 1 69 ? -22.066 -8.885 29.244 1.00 79.81 69 VAL A N 1
ATOM 535 C CA . VAL A 1 69 ? -21.033 -7.995 28.698 1.00 79.81 69 VAL A CA 1
ATOM 536 C C . VAL A 1 69 ? -20.682 -8.385 27.267 1.00 79.81 69 VAL A C 1
ATOM 538 O O . VAL A 1 69 ? -20.771 -7.535 26.386 1.00 79.81 69 VAL A O 1
ATOM 541 N N . THR A 1 70 ? -20.399 -9.662 27.000 1.00 80.00 70 THR A N 1
ATOM 542 C CA . THR A 1 70 ? -20.076 -10.151 25.648 1.00 80.00 70 THR A CA 1
ATOM 543 C C . THR A 1 70 ? -21.211 -9.872 24.667 1.00 80.00 70 THR A C 1
ATOM 545 O O . THR A 1 70 ? -20.986 -9.230 23.646 1.00 80.00 70 THR A O 1
ATOM 548 N N . ASN A 1 71 ? -22.456 -10.233 25.008 1.00 83.69 71 ASN A N 1
ATOM 549 C CA . ASN A 1 71 ? -23.609 -9.955 24.143 1.00 83.69 71 ASN A CA 1
ATOM 550 C C . ASN A 1 71 ? -23.814 -8.455 23.894 1.00 83.69 71 ASN A C 1
ATOM 552 O O . ASN A 1 71 ? -24.258 -8.061 22.818 1.00 83.69 71 ASN A O 1
ATOM 556 N N . THR A 1 72 ? -23.550 -7.613 24.895 1.00 84.50 72 THR A N 1
ATOM 557 C CA . THR A 1 72 ? -23.693 -6.159 24.753 1.00 84.50 72 THR A CA 1
ATOM 558 C C . THR A 1 72 ? -22.595 -5.595 23.863 1.00 84.50 72 THR A C 1
ATOM 560 O O . THR A 1 72 ? -22.892 -4.772 23.000 1.00 84.50 72 THR A O 1
ATOM 563 N N . ILE A 1 73 ? -21.355 -6.059 24.026 1.00 80.44 73 ILE A N 1
ATOM 564 C CA . ILE A 1 73 ? -20.221 -5.680 23.181 1.00 80.44 73 ILE A CA 1
ATOM 565 C C . ILE A 1 73 ? -20.480 -6.111 21.739 1.00 80.44 73 ILE A C 1
ATOM 567 O O . ILE A 1 73 ? -20.417 -5.262 20.859 1.00 80.44 73 ILE A O 1
ATOM 571 N N . GLU A 1 74 ? -20.854 -7.368 21.494 1.00 78.94 74 GLU A N 1
ATOM 572 C CA . GLU A 1 74 ? -21.178 -7.864 20.152 1.00 78.94 74 GLU A CA 1
ATOM 573 C C . GLU A 1 74 ? -22.287 -7.029 19.511 1.00 78.94 74 GLU A C 1
ATOM 575 O O . GLU A 1 74 ? -22.070 -6.426 18.462 1.00 78.94 74 GLU A O 1
ATOM 580 N N . LYS A 1 75 ? -23.444 -6.901 20.177 1.00 82.81 75 LYS A N 1
ATOM 581 C CA . LYS A 1 75 ? -24.579 -6.118 19.660 1.00 82.81 75 LYS A CA 1
ATOM 582 C C . LYS A 1 75 ? -24.222 -4.662 19.407 1.00 82.81 75 LYS A C 1
ATOM 584 O O . LYS A 1 75 ? -24.720 -4.081 18.449 1.00 82.81 75 LYS A O 1
ATOM 589 N N . THR A 1 76 ? -23.398 -4.066 20.263 1.00 85.12 76 THR A N 1
ATOM 590 C CA . THR A 1 76 ? -22.989 -2.671 20.099 1.00 85.12 76 THR A CA 1
ATOM 591 C C . THR A 1 76 ? -22.029 -2.549 18.927 1.00 85.12 76 THR A C 1
ATOM 593 O O . THR A 1 76 ? -22.277 -1.720 18.060 1.00 85.12 76 THR A O 1
ATOM 596 N N . LEU A 1 77 ? -21.000 -3.397 18.847 1.00 82.62 77 LEU A N 1
ATOM 597 C CA . LEU A 1 77 ? -19.952 -3.350 17.824 1.00 82.62 77 LEU A CA 1
ATOM 598 C C . LEU A 1 77 ? -20.442 -3.681 16.409 1.00 82.62 77 LEU A C 1
ATOM 600 O O . LEU A 1 77 ? -19.887 -3.135 15.460 1.00 82.62 77 LEU A O 1
ATOM 604 N N . VAL A 1 78 ? -21.469 -4.524 16.256 1.00 83.56 78 VAL A N 1
ATOM 605 C CA . VAL A 1 78 ? -22.080 -4.818 14.942 1.00 83.56 78 VAL A CA 1
ATOM 606 C C . VAL A 1 78 ? -23.279 -3.929 14.601 1.00 83.56 78 VAL A C 1
ATOM 608 O O . VAL A 1 78 ? -23.887 -4.100 13.548 1.00 83.56 78 VAL A O 1
ATOM 611 N N . SER A 1 79 ? -23.648 -2.985 15.471 1.00 89.88 79 SER A N 1
ATOM 612 C CA . SER A 1 79 ? -24.742 -2.053 15.183 1.00 89.88 79 SER A CA 1
ATOM 613 C C . SER A 1 79 ? -24.310 -0.926 14.245 1.00 89.88 79 SER A C 1
ATOM 615 O O . SER A 1 79 ? -23.151 -0.508 14.243 1.00 89.88 79 SER A O 1
ATOM 617 N N . ASP A 1 80 ? -25.274 -0.331 13.542 1.00 89.69 80 ASP A N 1
ATOM 618 C CA . ASP A 1 80 ? -25.045 0.871 12.726 1.00 89.69 80 ASP A CA 1
ATOM 619 C C . ASP A 1 80 ? -24.437 2.023 13.547 1.00 89.69 80 ASP A C 1
ATOM 621 O O . ASP A 1 80 ? -23.591 2.775 13.064 1.00 89.69 80 ASP A O 1
ATOM 625 N N . LYS A 1 81 ? -24.776 2.106 14.842 1.00 86.00 81 LYS A N 1
ATOM 626 C CA . LYS A 1 81 ? -24.191 3.087 15.769 1.00 86.00 81 LYS A CA 1
ATOM 627 C C . LYS A 1 81 ? -22.693 2.875 15.984 1.00 86.00 81 LYS A C 1
ATOM 629 O O . LYS A 1 81 ? -21.970 3.852 16.171 1.00 86.00 81 LYS A O 1
ATOM 634 N N . ALA A 1 82 ? -22.207 1.632 15.966 1.00 86.75 82 ALA A N 1
ATOM 635 C CA . ALA A 1 82 ? -20.769 1.383 16.006 1.00 86.75 82 ALA A CA 1
ATOM 636 C C . ALA A 1 82 ? -20.096 1.766 14.692 1.00 86.75 82 ALA A C 1
ATOM 638 O O . ALA A 1 82 ? -19.014 2.345 14.736 1.00 86.75 82 ALA A O 1
ATOM 639 N N . ALA A 1 83 ? -20.727 1.521 13.541 1.00 88.44 83 ALA A N 1
ATOM 640 C CA . ALA A 1 83 ? -20.192 1.987 12.263 1.00 88.44 83 ALA A CA 1
ATOM 641 C C . ALA A 1 83 ? -20.031 3.520 12.253 1.00 88.44 83 ALA A C 1
ATOM 643 O O . ALA A 1 83 ? -18.957 4.020 11.918 1.00 88.44 83 ALA A O 1
ATOM 644 N N . GLU A 1 84 ? -21.040 4.268 12.711 1.00 91.38 84 GLU A N 1
ATOM 645 C CA . GLU A 1 84 ? -20.960 5.728 12.876 1.00 91.38 84 GLU A CA 1
ATOM 646 C C . GLU A 1 84 ? -19.876 6.152 13.878 1.00 91.38 84 GLU A C 1
ATOM 648 O O . GLU A 1 84 ? -19.116 7.093 13.624 1.00 91.38 84 GLU A O 1
ATOM 653 N N . PHE A 1 85 ? -19.769 5.450 15.012 1.00 90.31 85 PHE A N 1
ATOM 654 C CA . PH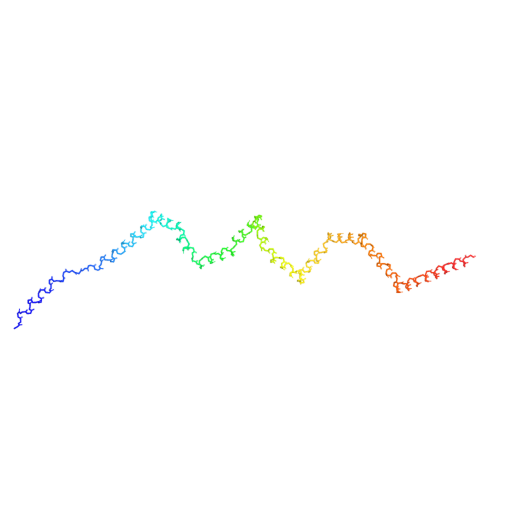E A 1 85 ? -18.722 5.689 16.003 1.00 90.31 85 PHE A CA 1
ATOM 655 C C . PHE A 1 85 ? -17.327 5.526 15.390 1.00 90.31 85 PHE A C 1
ATOM 657 O O . PHE A 1 85 ? -16.502 6.434 15.512 1.00 90.31 85 PHE A O 1
ATOM 664 N N . TRP A 1 86 ? -17.075 4.417 14.688 1.00 90.88 86 TRP A N 1
ATOM 665 C CA . TRP A 1 86 ? -15.801 4.161 14.024 1.00 90.88 86 TRP A CA 1
ATOM 666 C C . TRP A 1 86 ? -15.524 5.195 12.937 1.00 90.88 86 TRP A C 1
ATOM 668 O O . TRP A 1 86 ? -14.436 5.759 12.920 1.00 90.88 86 TRP A O 1
ATOM 678 N N . GLN A 1 87 ? -16.501 5.540 12.092 1.00 90.69 87 GLN A N 1
ATOM 679 C CA . GLN A 1 87 ? -16.341 6.599 11.087 1.00 90.69 87 GLN A CA 1
ATOM 680 C C . GLN A 1 87 ? -15.962 7.945 11.714 1.00 90.69 87 GLN A C 1
ATOM 682 O O . GLN A 1 87 ? -15.136 8.672 11.165 1.00 90.69 87 GLN A O 1
ATOM 687 N N . LYS A 1 88 ? -16.542 8.295 12.868 1.00 93.69 88 LYS A N 1
ATOM 688 C CA . LYS A 1 88 ? -16.181 9.518 13.594 1.00 93.69 88 LYS A CA 1
ATOM 689 C C . LYS A 1 88 ? -14.783 9.422 14.202 1.00 93.69 88 LYS A C 1
ATOM 691 O O . LYS A 1 88 ? -14.051 10.404 14.164 1.00 93.69 88 LYS A O 1
ATOM 696 N N . LYS A 1 89 ? -14.404 8.260 14.739 1.00 92.56 89 LYS A N 1
ATOM 697 C CA . LYS A 1 89 ? -13.081 8.030 15.333 1.00 92.56 89 LYS A CA 1
ATOM 698 C C . LYS A 1 89 ? -11.962 7.977 14.300 1.00 92.56 89 LYS A C 1
ATOM 700 O O . LYS A 1 89 ? -10.917 8.552 14.545 1.00 92.56 89 LYS A O 1
ATOM 705 N N . PHE A 1 90 ? -12.185 7.414 13.118 1.00 93.25 90 PHE A N 1
ATOM 706 C CA . PHE A 1 90 ? -11.194 7.432 12.036 1.00 93.25 90 PHE A CA 1
ATOM 707 C C . PHE A 1 90 ? -10.932 8.832 11.456 1.00 93.25 90 PHE A C 1
ATOM 709 O O . PHE A 1 90 ? -9.941 9.014 10.758 1.00 93.25 90 PHE A O 1
ATOM 716 N N . LYS A 1 91 ? -11.781 9.829 11.748 1.00 94.69 91 LYS A N 1
ATOM 717 C CA . LYS A 1 91 ? -11.513 11.241 11.418 1.00 94.69 91 LYS A CA 1
ATOM 718 C C . LYS A 1 91 ? -10.570 11.923 12.412 1.00 94.69 91 LYS A C 1
ATOM 720 O O . LYS A 1 91 ? -10.097 13.016 12.119 1.00 94.69 91 LYS A O 1
ATOM 725 N N . ASP A 1 92 ? -10.335 11.319 13.575 1.00 96.56 92 ASP A N 1
ATOM 726 C CA . ASP A 1 92 ? -9.369 11.798 14.560 1.00 96.56 92 ASP A CA 1
ATOM 727 C C . ASP A 1 92 ? -7.950 11.365 14.136 1.00 96.56 92 ASP A C 1
ATOM 729 O O . ASP A 1 92 ? -7.696 10.158 14.044 1.00 96.56 92 ASP A O 1
ATOM 733 N N . PRO A 1 93 ? -7.030 12.308 13.849 1.00 94.88 93 PRO A N 1
ATOM 734 C CA . PRO A 1 93 ? -5.701 11.987 13.338 1.00 94.88 93 PRO A CA 1
ATOM 735 C C . PRO A 1 93 ? -4.874 11.097 14.269 1.00 94.88 93 PRO A C 1
ATOM 737 O O . PRO A 1 93 ? -4.218 10.180 13.783 1.00 94.88 93 PRO A O 1
ATOM 740 N N . GLU A 1 94 ? -4.924 11.313 15.588 1.00 95.12 94 GLU A N 1
ATOM 741 C CA . GLU A 1 94 ? -4.132 10.520 16.543 1.00 95.12 94 GLU A CA 1
ATOM 742 C C . GLU A 1 94 ? -4.609 9.065 16.583 1.00 95.12 94 GLU A C 1
ATOM 744 O O . GLU A 1 94 ? -3.816 8.114 16.593 1.00 95.12 94 GLU A O 1
ATOM 749 N N . PHE A 1 95 ? -5.932 8.886 16.557 1.00 95.44 95 PHE A N 1
ATOM 750 C CA . PHE A 1 95 ? -6.545 7.568 16.495 1.00 95.44 95 PHE A CA 1
ATOM 751 C C . PHE A 1 95 ? -6.218 6.871 15.167 1.00 95.44 95 PHE A C 1
ATOM 753 O O . PHE A 1 95 ? -5.775 5.720 15.168 1.00 95.44 95 PHE A O 1
ATOM 760 N N . ALA A 1 96 ? -6.390 7.566 14.039 1.00 95.00 96 ALA A N 1
ATOM 761 C CA . ALA A 1 96 ? -6.093 7.033 12.714 1.00 95.00 96 ALA A CA 1
ATOM 762 C C . ALA A 1 96 ? -4.614 6.649 12.565 1.00 95.00 96 ALA A C 1
ATOM 764 O O . ALA A 1 96 ? -4.311 5.583 12.034 1.00 95.00 96 ALA A O 1
ATOM 765 N N . GLU A 1 97 ? -3.694 7.468 13.080 1.00 95.44 97 GLU A N 1
ATOM 766 C CA . GLU A 1 97 ? -2.260 7.179 13.076 1.00 95.44 97 GLU A CA 1
ATOM 767 C C . GLU A 1 97 ? -1.939 5.930 13.900 1.00 95.44 97 GLU A C 1
ATOM 769 O O . GLU A 1 97 ? -1.219 5.044 13.434 1.00 95.44 97 GLU A O 1
ATOM 774 N N . THR A 1 98 ? -2.495 5.828 15.108 1.00 96.00 98 THR A N 1
ATOM 775 C CA . THR A 1 98 ? -2.279 4.674 15.990 1.00 96.00 98 THR A CA 1
ATOM 776 C C . THR A 1 98 ? -2.792 3.385 15.348 1.00 96.00 98 THR A C 1
ATOM 778 O O . THR A 1 98 ? -2.091 2.371 15.347 1.00 96.00 98 THR A O 1
ATOM 781 N N . MET A 1 99 ? -3.978 3.433 14.737 1.00 94.06 99 MET A N 1
ATOM 782 C CA . MET A 1 99 ? -4.554 2.300 14.008 1.00 94.06 99 MET A CA 1
ATOM 783 C C . MET A 1 99 ? -3.748 1.943 12.754 1.00 94.06 99 MET A C 1
ATOM 785 O O . MET A 1 99 ? -3.467 0.774 12.507 1.00 94.06 99 MET A O 1
ATOM 789 N N . ALA A 1 100 ? -3.315 2.930 11.969 1.00 94.69 100 ALA A N 1
ATOM 790 C CA . ALA A 1 100 ? -2.485 2.682 10.794 1.00 94.69 100 ALA A CA 1
ATOM 791 C C . ALA A 1 100 ? -1.137 2.051 11.180 1.00 94.69 100 ALA A C 1
ATOM 793 O O . ALA A 1 100 ? -0.673 1.117 10.523 1.00 94.69 100 ALA A O 1
ATOM 794 N N . LYS A 1 101 ? -0.523 2.517 12.275 1.00 96.38 101 LYS A N 1
ATOM 795 C CA . LYS A 1 101 ? 0.718 1.951 12.819 1.00 96.38 101 LYS A CA 1
ATOM 796 C C . LYS A 1 101 ? 0.531 0.512 13.289 1.00 96.38 101 LYS A C 1
ATOM 798 O O . LYS A 1 101 ? 1.383 -0.319 12.979 1.00 96.38 101 LYS A O 1
ATOM 803 N N . SER A 1 102 ? -0.562 0.205 13.988 1.00 96.19 102 SER A N 1
ATOM 804 C CA . SER A 1 102 ? -0.829 -1.159 14.461 1.00 96.19 102 SER A CA 1
ATOM 805 C C . SER A 1 102 ? -1.091 -2.130 13.305 1.00 96.19 102 SER A C 1
ATOM 807 O O . SER A 1 102 ? -0.639 -3.271 13.347 1.00 96.19 102 SER A O 1
ATOM 809 N N . MET A 1 103 ? -1.741 -1.666 12.233 1.00 95.50 103 MET A N 1
ATOM 810 C CA . MET A 1 103 ? -2.046 -2.478 11.051 1.00 95.50 103 MET A CA 1
ATOM 811 C C . MET A 1 103 ? -0.898 -2.561 10.038 1.00 95.50 103 MET A C 1
ATOM 813 O O . MET A 1 103 ? -0.980 -3.356 9.105 1.00 95.50 103 MET A O 1
ATOM 817 N N . LYS A 1 104 ? 0.176 -1.773 10.192 1.00 94.94 104 LYS A N 1
ATOM 818 C CA . LYS A 1 104 ? 1.231 -1.610 9.177 1.00 94.94 104 LYS A CA 1
ATOM 819 C C . LYS A 1 104 ? 1.794 -2.938 8.662 1.00 94.94 104 LYS A C 1
ATOM 821 O O . LYS A 1 104 ? 1.870 -3.124 7.453 1.00 94.94 104 LYS A O 1
ATOM 826 N N . SER A 1 105 ? 2.174 -3.844 9.565 1.00 96.81 105 SER A N 1
ATOM 827 C CA . SER A 1 105 ? 2.807 -5.124 9.206 1.00 96.81 105 SER A CA 1
ATOM 828 C C . SER A 1 105 ? 1.876 -6.016 8.382 1.00 96.81 105 SER A C 1
ATOM 830 O O . SER A 1 105 ? 2.244 -6.484 7.305 1.00 96.81 105 SER A O 1
ATOM 832 N N . GLU A 1 106 ? 0.645 -6.216 8.856 1.00 96.50 106 GLU A N 1
ATOM 833 C CA . GLU A 1 106 ? -0.333 -7.054 8.156 1.00 96.50 106 GLU A CA 1
ATOM 834 C C . GLU A 1 106 ? -0.808 -6.405 6.855 1.00 96.50 106 GLU A C 1
ATOM 836 O O . GLU A 1 106 ? -0.985 -7.095 5.855 1.00 96.50 106 GLU A O 1
ATOM 841 N N . ASN A 1 107 ? -0.943 -5.076 6.822 1.00 95.44 107 ASN A N 1
ATOM 842 C CA . ASN A 1 107 ? -1.320 -4.359 5.609 1.00 95.44 107 ASN A CA 1
ATOM 843 C C . ASN A 1 107 ? -0.209 -4.417 4.545 1.00 95.44 107 ASN A C 1
ATOM 845 O O . ASN A 1 107 ? -0.488 -4.620 3.368 1.00 95.44 107 ASN A O 1
ATOM 849 N N . GLU A 1 108 ? 1.063 -4.308 4.944 1.00 96.88 108 GLU A N 1
ATOM 850 C CA . GLU A 1 108 ? 2.205 -4.493 4.040 1.00 96.88 108 GLU A CA 1
ATOM 851 C C . GLU A 1 108 ? 2.233 -5.912 3.461 1.00 96.88 108 GLU A C 1
ATOM 853 O O . GLU A 1 108 ? 2.425 -6.092 2.256 1.00 96.88 108 GLU A O 1
ATOM 858 N N . LYS A 1 109 ? 2.008 -6.921 4.307 1.00 97.25 109 LYS A N 1
ATOM 859 C CA . LYS A 1 109 ? 1.918 -8.319 3.881 1.00 97.25 109 LYS A CA 1
ATOM 860 C C . LYS A 1 109 ? 0.762 -8.532 2.904 1.00 97.25 109 LYS A C 1
ATOM 862 O O . LYS A 1 109 ? 0.977 -9.107 1.840 1.00 97.25 109 LYS A O 1
ATOM 867 N N . LEU A 1 110 ? -0.421 -8.006 3.221 1.00 96.94 110 LEU A N 1
ATOM 868 C CA . LEU A 1 110 ? -1.594 -8.059 2.353 1.00 96.94 110 LEU A CA 1
ATOM 869 C C . LEU A 1 110 ? -1.295 -7.450 0.982 1.00 96.94 110 LEU A C 1
ATOM 871 O O . LEU A 1 110 ? -1.536 -8.097 -0.031 1.00 96.94 110 LEU A O 1
ATOM 875 N N . ILE A 1 111 ? -0.723 -6.243 0.933 1.00 95.38 111 ILE A N 1
ATOM 876 C CA . ILE A 1 111 ? -0.373 -5.581 -0.332 1.00 95.38 111 ILE A CA 1
ATOM 877 C C . ILE A 1 111 ? 0.654 -6.413 -1.114 1.00 95.38 111 ILE A C 1
ATOM 879 O O . ILE A 1 111 ? 0.504 -6.600 -2.320 1.00 95.38 111 ILE A O 1
ATOM 883 N N . LYS A 1 112 ? 1.674 -6.966 -0.446 1.00 95.88 112 LYS A N 1
ATOM 884 C CA . LYS A 1 112 ? 2.677 -7.841 -1.080 1.00 95.88 112 LYS A CA 1
ATOM 885 C C . LYS A 1 112 ? 2.078 -9.105 -1.680 1.00 95.88 112 LYS A C 1
ATOM 887 O O . LYS A 1 112 ? 2.524 -9.540 -2.742 1.00 95.88 112 LYS A O 1
ATOM 892 N N . ASP A 1 113 ? 1.094 -9.690 -1.018 1.00 96.50 113 ASP A N 1
ATOM 893 C CA . ASP A 1 113 ? 0.416 -10.875 -1.524 1.00 96.50 113 ASP A CA 1
ATOM 894 C C . ASP A 1 113 ? -0.586 -10.521 -2.629 1.00 96.50 113 ASP A C 1
ATOM 896 O O . ASP A 1 113 ? -0.625 -11.215 -3.645 1.00 96.50 113 ASP A O 1
ATOM 900 N N . LEU A 1 114 ? -1.280 -9.382 -2.529 1.00 96.19 114 LEU A N 1
ATOM 901 C CA . LEU A 1 114 ? -2.118 -8.846 -3.604 1.00 96.19 114 LEU A CA 1
ATOM 902 C C . LEU A 1 114 ? -1.307 -8.550 -4.870 1.00 96.19 114 LEU A C 1
ATOM 904 O O . LEU A 1 114 ? -1.767 -8.851 -5.960 1.00 96.19 114 LEU A O 1
ATOM 908 N N . MET A 1 115 ? -0.059 -8.081 -4.784 1.00 93.19 115 MET A N 1
ATOM 909 C CA . MET A 1 115 ? 0.790 -7.926 -5.981 1.00 93.19 115 MET A CA 1
ATOM 910 C C . MET A 1 115 ? 1.014 -9.245 -6.750 1.00 93.19 115 MET A C 1
ATOM 912 O O . MET A 1 115 ? 1.293 -9.236 -7.953 1.00 93.19 115 MET A O 1
ATOM 916 N N . LYS A 1 116 ? 0.872 -10.397 -6.086 1.00 94.56 116 LYS A N 1
ATOM 917 C CA . LYS A 1 116 ? 0.949 -11.729 -6.707 1.00 94.56 116 LYS A CA 1
ATOM 918 C C . LYS A 1 116 ? -0.410 -12.225 -7.209 1.00 94.56 116 LYS A C 1
ATOM 920 O O . LYS A 1 116 ? -0.451 -13.233 -7.919 1.00 94.56 116 LYS A O 1
ATOM 925 N N . ASP A 1 117 ? -1.494 -11.515 -6.928 1.00 97.12 117 ASP A N 1
ATOM 926 C CA . ASP A 1 117 ? -2.826 -11.817 -7.438 1.00 97.12 117 ASP A CA 1
ATOM 927 C C . ASP A 1 117 ? -3.018 -11.284 -8.878 1.00 97.12 117 ASP A C 1
ATOM 929 O O . ASP A 1 117 ? -2.674 -10.134 -9.169 1.00 97.12 117 ASP A O 1
ATOM 933 N N . PRO A 1 118 ? -3.557 -12.086 -9.818 1.00 95.50 118 PRO A N 1
ATOM 934 C CA . PRO A 1 118 ? -3.800 -11.641 -11.191 1.00 95.50 118 PRO A CA 1
ATOM 935 C C . PRO A 1 118 ? -4.770 -10.460 -11.321 1.00 95.50 118 PRO A C 1
ATOM 937 O O . PRO A 1 118 ? -4.560 -9.604 -12.181 1.00 95.50 118 PRO A O 1
ATOM 940 N N . GLY A 1 119 ? -5.821 -10.405 -10.498 1.00 96.31 119 GLY A N 1
ATOM 941 C CA . GLY A 1 119 ? -6.819 -9.338 -10.538 1.00 96.31 119 GLY A CA 1
ATOM 942 C C . GLY A 1 119 ? -6.228 -8.009 -10.085 1.00 96.31 119 GLY A C 1
ATOM 943 O O . GLY A 1 119 ? -6.361 -7.000 -10.778 1.00 96.31 119 GLY A O 1
ATOM 944 N N . TYR A 1 120 ? -5.484 -8.024 -8.979 1.00 95.25 120 TYR A N 1
ATOM 945 C CA . TYR A 1 120 ? -4.769 -6.839 -8.510 1.00 95.25 120 TYR A CA 1
ATOM 946 C C . TYR A 1 120 ? -3.697 -6.378 -9.503 1.00 95.25 120 TYR A C 1
ATOM 948 O O . TYR A 1 120 ? -3.610 -5.189 -9.804 1.00 95.25 120 TYR A O 1
ATOM 956 N N . ARG A 1 121 ? -2.928 -7.303 -10.097 1.00 92.75 121 ARG A N 1
ATOM 957 C CA . ARG A 1 121 ? -1.972 -6.949 -11.161 1.00 92.75 121 ARG A CA 1
ATOM 958 C C . ARG A 1 121 ? -2.639 -6.286 -12.356 1.00 92.75 121 ARG A C 1
ATOM 960 O O . ARG A 1 121 ? -2.073 -5.343 -12.896 1.00 92.75 121 ARG A O 1
ATOM 967 N N . LYS A 1 122 ? -3.819 -6.753 -12.769 1.00 95.94 122 LYS A N 1
ATOM 968 C CA . LYS A 1 122 ? -4.559 -6.128 -13.870 1.00 95.94 122 LYS A CA 1
ATOM 969 C C . LYS A 1 122 ? -4.893 -4.670 -13.547 1.00 95.94 122 LYS A C 1
ATOM 971 O O . LYS A 1 122 ? -4.600 -3.804 -14.362 1.00 95.94 122 LYS A O 1
ATOM 976 N N . MET A 1 123 ? -5.399 -4.403 -12.341 1.00 94.44 123 MET A N 1
ATOM 977 C CA . MET A 1 123 ? -5.658 -3.031 -11.887 1.00 94.44 123 MET A CA 1
ATOM 978 C C . MET A 1 123 ? -4.380 -2.180 -11.864 1.00 94.44 123 MET A C 1
ATOM 980 O O . MET A 1 123 ? -4.414 -1.010 -12.228 1.00 94.44 123 MET A O 1
ATOM 984 N N . MET A 1 124 ? -3.234 -2.757 -11.485 1.00 92.44 124 MET A N 1
ATOM 985 C CA . MET A 1 124 ? -1.952 -2.040 -11.528 1.00 92.44 124 MET A CA 1
ATOM 986 C C . MET A 1 124 ? -1.485 -1.743 -12.957 1.00 92.44 124 MET A C 1
ATOM 988 O O . MET A 1 124 ? -0.940 -0.675 -13.203 1.00 92.44 124 MET A O 1
ATOM 992 N N . VAL A 1 125 ? -1.706 -2.647 -13.914 1.00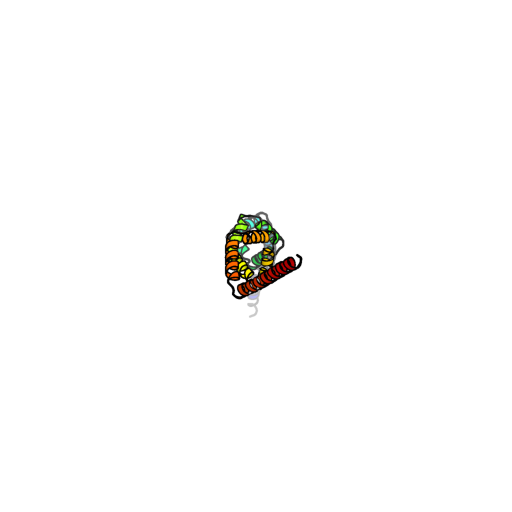 92.44 125 VAL A N 1
ATOM 993 C CA . VAL A 1 125 ? -1.393 -2.389 -15.331 1.00 92.44 125 VAL A CA 1
ATOM 994 C C . VAL A 1 125 ? -2.283 -1.283 -15.894 1.00 92.44 125 VAL A C 1
ATOM 996 O O . VAL A 1 125 ? -1.781 -0.411 -16.593 1.00 92.44 125 VAL A O 1
ATOM 999 N N . GLU A 1 126 ? -3.574 -1.289 -15.566 1.00 93.44 126 GLU A N 1
ATOM 1000 C CA . GLU A 1 126 ? -4.497 -0.213 -15.947 1.00 93.44 126 GLU A CA 1
ATOM 1001 C C . GLU A 1 126 ? -4.054 1.133 -15.354 1.00 93.44 126 GLU A C 1
ATOM 1003 O O . GLU A 1 126 ? -4.049 2.136 -16.060 1.00 93.44 126 GLU A O 1
ATOM 1008 N N . LEU A 1 127 ? -3.585 1.148 -14.099 1.00 92.31 127 LEU A N 1
ATOM 1009 C CA . LEU A 1 127 ? -3.007 2.344 -13.482 1.00 92.31 127 LEU A CA 1
ATOM 1010 C C . LEU A 1 127 ? -1.763 2.838 -14.237 1.00 92.31 127 LEU A C 1
ATOM 1012 O O . LEU A 1 127 ? -1.639 4.032 -14.474 1.00 92.31 127 LEU A O 1
ATOM 1016 N N . LEU A 1 128 ? -0.857 1.941 -14.644 1.00 90.94 128 LEU A N 1
ATOM 1017 C CA . LEU A 1 128 ? 0.352 2.300 -15.403 1.00 90.94 128 LEU A CA 1
ATOM 1018 C C . LEU A 1 128 ? 0.058 2.865 -16.802 1.00 90.94 128 LEU A C 1
ATOM 1020 O O . LEU A 1 128 ? 0.923 3.512 -17.388 1.00 90.94 128 LEU A O 1
ATOM 1024 N N . GLN A 1 129 ? -1.136 2.617 -17.339 1.00 91.19 129 GLN A N 1
ATOM 1025 C CA . GLN A 1 129 ? -1.599 3.173 -18.611 1.00 91.19 129 GLN A CA 1
ATOM 1026 C C . GLN A 1 129 ? -2.206 4.575 -18.465 1.00 91.19 129 GLN A C 1
ATOM 1028 O O . GLN A 1 129 ? -2.688 5.132 -19.451 1.00 91.19 129 GLN A O 1
ATOM 1033 N N . ASP A 1 130 ? -2.191 5.159 -17.263 1.00 94.06 130 ASP A N 1
ATOM 1034 C CA . ASP A 1 130 ? -2.632 6.534 -17.063 1.00 94.06 130 ASP A CA 1
ATOM 1035 C C . ASP A 1 130 ? -1.810 7.516 -17.933 1.00 94.06 130 ASP A C 1
ATOM 1037 O O . ASP A 1 130 ? -0.576 7.420 -17.970 1.00 94.06 130 ASP A O 1
ATOM 1041 N N . PRO A 1 131 ? -2.447 8.493 -18.612 1.00 92.81 131 PRO A N 1
ATOM 1042 C CA . PRO A 1 131 ? -1.753 9.440 -19.488 1.00 92.81 131 PRO A CA 1
ATOM 1043 C C . PRO A 1 131 ? -0.615 10.223 -18.815 1.00 92.81 131 PRO A C 1
ATOM 1045 O O . PRO A 1 131 ? 0.346 10.607 -19.488 1.00 92.81 131 PRO A O 1
ATOM 1048 N N . SER A 1 132 ? -0.699 10.469 -17.502 1.00 92.38 132 SER A N 1
ATOM 1049 C CA . SER A 1 132 ? 0.373 11.122 -16.744 1.00 92.38 132 SER A CA 1
ATOM 1050 C C . SER A 1 132 ? 1.630 10.256 -16.718 1.00 92.38 132 SER A C 1
ATOM 1052 O O . SER A 1 132 ? 2.726 10.739 -17.006 1.00 92.38 132 SER A O 1
ATOM 1054 N N . LEU A 1 133 ? 1.469 8.962 -16.432 1.00 91.75 133 LEU A N 1
ATOM 1055 C CA . LEU A 1 133 ? 2.572 8.002 -16.397 1.00 91.75 133 LEU A CA 1
ATOM 1056 C C . LEU A 1 133 ? 3.095 7.696 -17.801 1.00 91.75 133 LEU A C 1
ATOM 1058 O O . LEU A 1 133 ? 4.300 7.546 -17.996 1.00 91.75 133 LEU A O 1
ATOM 1062 N N . GLU A 1 134 ? 2.220 7.683 -18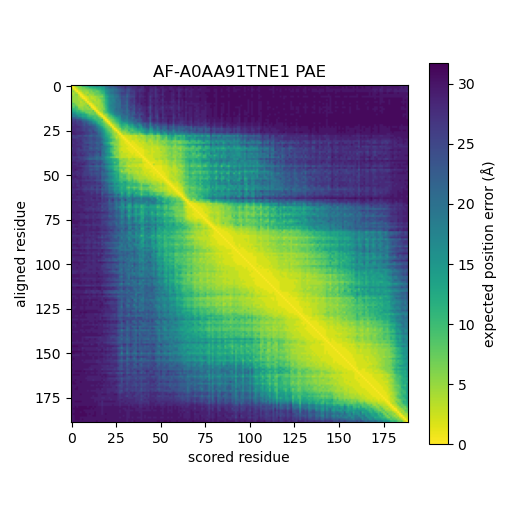.808 1.00 90.44 134 GLU A N 1
ATOM 1063 C CA . GLU A 1 134 ? 2.635 7.561 -20.206 1.00 90.44 134 GLU A CA 1
ATOM 1064 C C . GLU A 1 134 ? 3.541 8.732 -20.629 1.00 90.44 134 GLU A C 1
ATOM 1066 O O . GLU A 1 134 ? 4.529 8.540 -21.342 1.00 90.44 134 GLU A O 1
ATOM 1071 N N . SER A 1 135 ? 3.236 9.953 -20.180 1.00 93.25 135 SER A N 1
ATOM 1072 C CA . SER A 1 135 ? 4.067 11.136 -20.429 1.00 93.25 135 SER A CA 1
ATOM 1073 C C . SER A 1 135 ? 5.447 11.016 -19.775 1.00 93.25 135 SER A C 1
ATOM 1075 O O . SER A 1 135 ? 6.465 11.266 -20.426 1.00 93.25 135 SER A O 1
ATOM 1077 N N . GLU A 1 136 ? 5.507 10.566 -18.519 1.00 92.06 136 GLU A N 1
ATOM 1078 C CA . GLU A 1 136 ? 6.775 10.297 -17.830 1.00 92.06 136 GLU A CA 1
ATOM 1079 C C . GLU A 1 136 ? 7.589 9.218 -18.549 1.00 92.06 136 GLU A C 1
ATOM 1081 O O . GLU A 1 136 ? 8.773 9.420 -18.825 1.00 92.06 136 GLU A O 1
ATOM 1086 N N . MET A 1 137 ? 6.945 8.124 -18.962 1.00 91.69 137 MET A N 1
ATOM 1087 C CA . MET A 1 137 ? 7.582 7.072 -19.753 1.00 91.69 137 MET A CA 1
ATOM 1088 C C . MET A 1 137 ? 8.138 7.618 -21.076 1.00 91.69 137 MET A C 1
ATOM 1090 O O . MET A 1 137 ? 9.278 7.333 -21.438 1.00 91.69 137 MET A O 1
ATOM 1094 N N . LYS A 1 138 ? 7.387 8.466 -21.790 1.00 91.69 138 LYS 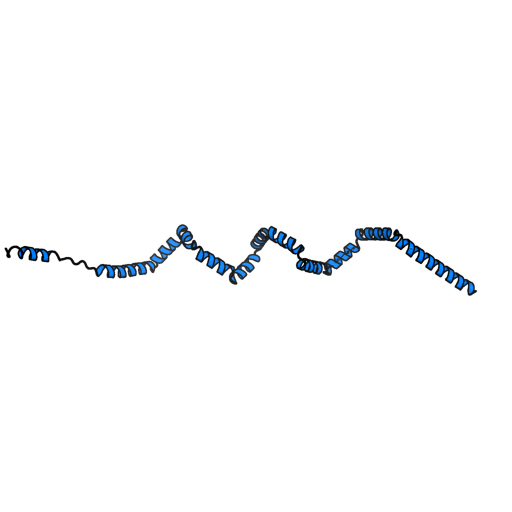A N 1
ATOM 1095 C CA . LYS A 1 138 ? 7.866 9.133 -23.016 1.00 91.69 138 LYS A CA 1
ATOM 1096 C C . LYS A 1 138 ? 9.078 10.026 -22.766 1.00 91.69 138 LYS A C 1
ATOM 1098 O O . LYS A 1 138 ? 9.923 10.143 -23.652 1.00 91.69 138 LYS A O 1
ATOM 1103 N N . ASN A 1 139 ? 9.166 10.666 -21.603 1.00 94.38 139 ASN A N 1
ATOM 1104 C CA . ASN A 1 139 ? 10.325 11.476 -21.241 1.00 94.38 139 ASN A CA 1
ATOM 1105 C C . ASN A 1 139 ? 11.548 10.600 -20.960 1.00 94.38 139 ASN A C 1
ATOM 1107 O O . ASN A 1 139 ? 12.629 10.922 -21.447 1.00 94.38 139 ASN A O 1
ATOM 1111 N N . ILE A 1 140 ? 11.367 9.462 -20.280 1.00 93.75 140 ILE A N 1
ATOM 1112 C CA . ILE A 1 140 ? 12.429 8.466 -20.065 1.00 93.75 140 ILE A CA 1
ATOM 1113 C C . ILE A 1 140 ? 12.942 7.933 -21.408 1.00 93.75 140 ILE A C 1
ATOM 1115 O O . ILE A 1 140 ? 14.139 7.945 -21.657 1.00 93.75 140 ILE A O 1
ATOM 1119 N N . LEU A 1 141 ? 12.051 7.564 -22.332 1.00 93.19 141 LEU A N 1
ATOM 1120 C CA . LEU A 1 141 ? 12.441 7.094 -23.671 1.00 93.19 141 LEU A CA 1
ATOM 1121 C C . LEU A 1 141 ? 13.164 8.158 -24.515 1.00 93.19 141 LEU A C 1
ATOM 1123 O O . LEU A 1 141 ? 13.825 7.838 -25.500 1.00 93.19 141 LEU A O 1
ATOM 1127 N N . LYS A 1 142 ? 13.022 9.440 -24.172 1.00 93.69 142 LYS A N 1
ATOM 1128 C CA . LYS A 1 142 ? 13.726 10.547 -24.831 1.00 93.69 142 LYS A CA 1
ATOM 1129 C C . LYS A 1 142 ? 15.000 10.960 -24.102 1.00 93.69 142 LYS A C 1
ATOM 1131 O O . LYS A 1 142 ? 15.699 11.830 -24.637 1.00 93.69 142 LYS A O 1
ATOM 1136 N N . SER A 1 143 ? 15.273 10.390 -22.927 1.00 96.25 143 SER A N 1
ATOM 1137 C CA . SER A 1 143 ? 16.423 10.740 -22.103 1.00 96.25 143 SER A CA 1
ATOM 1138 C C . SER A 1 143 ? 17.728 10.395 -22.817 1.00 96.25 143 SER A C 1
ATOM 1140 O O . SER A 1 143 ? 17.765 9.544 -23.711 1.00 96.25 143 SER A O 1
ATOM 1142 N N . THR A 1 144 ? 18.800 11.091 -22.450 1.00 94.38 144 THR A N 1
ATOM 1143 C CA . THR A 1 144 ? 20.125 10.868 -23.035 1.00 94.38 144 THR A CA 1
ATOM 1144 C C . THR A 1 144 ? 20.596 9.437 -22.781 1.00 94.38 144 THR A C 1
ATOM 1146 O O . THR A 1 144 ? 21.072 8.785 -23.700 1.00 94.38 144 THR A O 1
ATOM 1149 N N . GLU A 1 145 ? 20.353 8.907 -21.583 1.00 93.75 145 GLU A N 1
ATOM 1150 C CA . GLU A 1 145 ? 20.732 7.546 -21.192 1.00 93.75 145 GLU A CA 1
ATOM 1151 C C . GLU A 1 145 ? 20.025 6.493 -22.056 1.00 93.75 145 GLU A C 1
ATOM 1153 O O . GLU A 1 145 ? 20.643 5.531 -22.513 1.00 93.75 145 GLU A O 1
ATOM 1158 N N . TYR A 1 146 ? 18.728 6.678 -22.330 1.00 94.12 146 TYR A N 1
ATOM 1159 C CA . TYR A 1 146 ? 18.007 5.754 -23.203 1.00 94.12 146 TYR A CA 1
ATOM 1160 C C . TYR A 1 146 ? 18.463 5.881 -24.662 1.00 94.12 146 TYR A C 1
ATOM 1162 O O . TYR A 1 146 ? 18.556 4.878 -25.367 1.00 94.12 146 TYR A O 1
ATOM 1170 N N . ARG A 1 147 ? 18.797 7.095 -25.122 1.00 93.44 147 ARG A N 1
ATOM 1171 C CA . ARG A 1 147 ? 19.353 7.314 -26.467 1.00 93.44 147 ARG A CA 1
ATOM 1172 C C . ARG A 1 147 ? 20.693 6.614 -26.659 1.00 93.44 147 ARG A C 1
ATOM 1174 O O . ARG A 1 147 ? 20.855 5.975 -27.689 1.00 93.44 147 ARG A O 1
ATOM 1181 N N . GLU A 1 148 ? 21.598 6.675 -25.685 1.00 95.81 148 GLU A N 1
ATOM 1182 C CA . GLU A 1 148 ? 22.877 5.948 -25.732 1.00 95.81 148 GLU A CA 1
ATOM 1183 C C . GLU A 1 148 ? 22.652 4.437 -25.880 1.00 95.81 148 GLU A C 1
ATOM 1185 O O . GLU A 1 148 ? 23.275 3.786 -26.719 1.00 95.81 148 GLU A O 1
ATOM 1190 N N . HIS A 1 149 ? 21.693 3.878 -25.135 1.00 94.50 149 HIS A N 1
ATOM 1191 C CA . HIS A 1 149 ? 21.328 2.470 -25.273 1.00 94.50 149 HIS A CA 1
ATOM 1192 C C . HIS A 1 149 ? 20.755 2.146 -26.663 1.00 94.50 149 HIS A C 1
ATOM 1194 O O . HIS A 1 149 ? 21.102 1.126 -27.258 1.00 94.50 149 HIS A O 1
ATOM 1200 N N . VAL A 1 150 ? 19.910 3.024 -27.213 1.00 94.94 150 VAL A N 1
ATOM 1201 C CA . VAL A 1 150 ? 19.374 2.878 -28.576 1.00 94.94 150 VAL A CA 1
ATOM 1202 C C . VAL A 1 150 ? 20.483 2.964 -29.626 1.00 94.94 150 VAL A C 1
ATOM 1204 O O . VAL A 1 150 ? 20.477 2.180 -30.572 1.00 94.94 150 VAL A O 1
ATOM 1207 N N . GLU A 1 151 ? 21.444 3.875 -29.473 1.00 94.38 151 GLU A N 1
ATOM 1208 C CA . GLU A 1 151 ? 22.601 3.985 -30.365 1.00 94.38 151 GLU A CA 1
ATOM 1209 C C . GLU A 1 151 ? 23.445 2.710 -30.344 1.00 94.38 151 GLU A C 1
ATOM 1211 O O . GLU A 1 151 ? 23.810 2.209 -31.408 1.00 94.38 151 GLU A O 1
ATOM 1216 N N . GLN A 1 152 ? 23.680 2.134 -29.164 1.00 96.38 152 GLN A N 1
ATOM 1217 C CA . GLN A 1 152 ? 24.383 0.861 -29.041 1.00 96.38 152 GLN A CA 1
ATOM 1218 C C . GLN A 1 152 ? 23.617 -0.279 -29.732 1.00 96.38 152 GLN A C 1
ATOM 1220 O O . GLN A 1 152 ? 24.199 -1.003 -30.538 1.00 96.38 152 GLN A O 1
ATOM 1225 N N . ILE A 1 153 ? 22.304 -0.404 -29.497 1.00 96.06 153 ILE A N 1
ATOM 1226 C CA . ILE A 1 153 ? 21.468 -1.413 -30.173 1.00 96.06 153 ILE A CA 1
ATOM 1227 C C . ILE A 1 153 ? 21.521 -1.230 -31.694 1.00 96.06 153 ILE A C 1
ATOM 1229 O O . ILE A 1 153 ? 21.578 -2.214 -32.433 1.00 96.06 153 ILE A O 1
ATOM 1233 N N . LEU A 1 154 ? 21.500 0.013 -32.185 1.00 94.56 154 LEU A N 1
ATOM 1234 C CA . LEU A 1 154 ? 21.605 0.305 -33.615 1.00 94.56 154 LEU A CA 1
ATOM 1235 C C . LEU A 1 154 ? 22.957 -0.130 -34.180 1.00 94.56 154 LEU A C 1
ATOM 1237 O O . LEU A 1 154 ? 22.984 -0.766 -35.233 1.00 94.56 154 LEU A O 1
ATOM 1241 N N . GLN A 1 155 ? 24.058 0.160 -33.485 1.00 94.00 155 GLN A N 1
ATOM 1242 C CA . GLN A 1 155 ? 25.395 -0.284 -33.886 1.00 94.00 155 GLN A CA 1
ATOM 1243 C C . GLN A 1 155 ? 25.471 -1.815 -33.946 1.00 94.00 155 GLN A C 1
ATOM 1245 O O . GLN A 1 155 ? 25.841 -2.368 -34.982 1.00 94.00 155 GLN A O 1
ATOM 1250 N N . GLU A 1 156 ? 25.017 -2.503 -32.898 1.00 95.81 156 GLU A N 1
ATOM 1251 C CA . GLU A 1 156 ? 24.962 -3.969 -32.851 1.00 95.81 156 GLU A CA 1
ATOM 1252 C C . GLU A 1 156 ? 24.086 -4.540 -33.979 1.00 95.81 156 GLU A C 1
ATOM 1254 O O . GLU A 1 156 ? 24.470 -5.493 -34.662 1.00 95.81 156 GLU A O 1
ATOM 1259 N N . THR A 1 157 ? 22.933 -3.918 -34.243 1.00 95.06 157 THR A N 1
ATOM 1260 C CA . THR A 1 157 ? 22.017 -4.321 -35.321 1.00 95.06 157 THR A CA 1
ATOM 1261 C C . THR A 1 157 ? 22.670 -4.169 -36.694 1.00 95.06 157 THR A C 1
ATOM 1263 O O . THR A 1 157 ? 22.573 -5.077 -37.524 1.00 95.06 157 THR A O 1
ATOM 1266 N N . MET A 1 158 ? 23.373 -3.059 -36.938 1.00 93.25 158 MET A N 1
ATOM 1267 C CA . MET A 1 158 ? 24.108 -2.822 -38.186 1.00 93.25 158 MET A CA 1
ATOM 1268 C C . MET A 1 158 ? 25.251 -3.817 -38.391 1.00 93.25 158 MET A C 1
ATOM 1270 O O . MET A 1 158 ? 25.632 -4.113 -39.527 1.00 93.25 158 MET A O 1
ATOM 1274 N N . GLU A 1 159 ? 25.799 -4.356 -37.306 1.00 92.69 159 GLU A N 1
ATOM 1275 C CA . GLU A 1 159 ? 26.851 -5.356 -37.371 1.00 92.69 159 GLU A CA 1
ATOM 1276 C C . GLU A 1 159 ? 26.347 -6.761 -37.707 1.00 92.69 159 GLU A C 1
ATOM 1278 O O . GLU A 1 159 ? 27.152 -7.592 -38.154 1.00 92.69 159 GLU A O 1
ATOM 1283 N N . THR A 1 160 ? 25.039 -7.014 -37.580 1.00 96.44 160 THR A N 1
ATOM 1284 C CA . THR A 1 160 ? 24.456 -8.326 -37.872 1.00 96.44 160 THR A CA 1
ATOM 1285 C C . THR A 1 160 ? 24.657 -8.730 -39.343 1.00 96.44 160 THR A C 1
ATOM 1287 O O . THR A 1 160 ? 24.516 -7.902 -40.252 1.00 96.44 160 THR A O 1
ATOM 1290 N N . PRO A 1 161 ? 24.959 -10.015 -39.625 1.00 94.62 161 PRO A N 1
ATOM 1291 C CA . PRO A 1 161 ? 25.130 -10.500 -40.996 1.00 94.62 161 PRO A CA 1
ATOM 1292 C C . PRO A 1 161 ? 23.903 -10.264 -41.882 1.00 94.62 161 PRO A C 1
ATOM 1294 O O . PRO A 1 161 ? 24.046 -9.930 -43.056 1.00 94.62 161 PRO A O 1
ATOM 1297 N N . GLU A 1 162 ? 22.700 -10.398 -41.318 1.00 94.44 162 GLU A N 1
ATOM 1298 C CA . GLU A 1 162 ? 21.448 -10.177 -42.042 1.00 94.44 162 GLU A CA 1
ATOM 1299 C C . GLU A 1 162 ? 21.301 -8.714 -42.477 1.00 94.44 162 GLU A C 1
ATOM 1301 O O . GLU A 1 162 ? 21.005 -8.446 -43.644 1.00 94.44 162 GLU A O 1
ATOM 1306 N N . PHE A 1 163 ? 21.563 -7.765 -41.570 1.00 94.31 163 PHE A N 1
ATOM 1307 C CA . PHE A 1 163 ? 21.512 -6.344 -41.898 1.00 94.31 163 PHE A CA 1
ATOM 1308 C C . PHE A 1 163 ? 22.566 -5.981 -42.941 1.00 94.31 163 PHE A C 1
ATOM 1310 O O . PHE A 1 163 ? 22.239 -5.336 -43.932 1.00 94.31 163 PHE A O 1
ATOM 1317 N N . LYS A 1 164 ? 23.810 -6.451 -42.782 1.00 93.38 164 LYS A N 1
ATOM 1318 C CA . LYS A 1 164 ? 24.884 -6.227 -43.765 1.00 93.38 164 LYS A CA 1
ATOM 1319 C C . LYS A 1 164 ? 24.526 -6.774 -45.147 1.00 93.38 164 LYS A C 1
ATOM 1321 O O . LYS A 1 164 ? 24.787 -6.105 -46.144 1.00 93.38 164 LYS A O 1
ATOM 1326 N N . SER A 1 165 ? 23.906 -7.955 -45.212 1.00 95.56 165 SER A N 1
ATOM 1327 C CA . SER A 1 165 ? 23.456 -8.559 -46.472 1.00 95.56 165 SER A CA 1
ATOM 1328 C C . SER A 1 165 ? 22.379 -7.708 -47.141 1.00 95.56 165 SER A C 1
ATOM 1330 O O . SER A 1 165 ? 22.544 -7.307 -48.291 1.00 95.56 165 SER A O 1
ATOM 1332 N N . LYS A 1 166 ? 21.316 -7.357 -46.406 1.00 93.44 166 LYS A N 1
ATOM 1333 C CA . LYS A 1 166 ? 20.232 -6.496 -46.909 1.00 93.44 166 LYS A CA 1
ATOM 1334 C C . LYS A 1 166 ? 20.744 -5.117 -47.321 1.00 93.44 166 LYS A C 1
ATOM 1336 O O . LYS A 1 166 ? 20.343 -4.585 -48.351 1.00 93.44 166 LYS A O 1
ATOM 1341 N N . PHE A 1 167 ? 21.658 -4.546 -46.542 1.00 93.75 167 PHE A N 1
ATOM 1342 C CA . PHE A 1 167 ? 22.273 -3.260 -46.844 1.00 93.75 167 PHE A CA 1
ATOM 1343 C C . PHE A 1 167 ? 23.090 -3.321 -48.138 1.00 93.75 167 PHE A C 1
ATOM 1345 O O . PHE A 1 167 ? 22.963 -2.440 -48.985 1.00 93.75 167 PHE A O 1
ATOM 1352 N N . LYS A 1 168 ? 23.86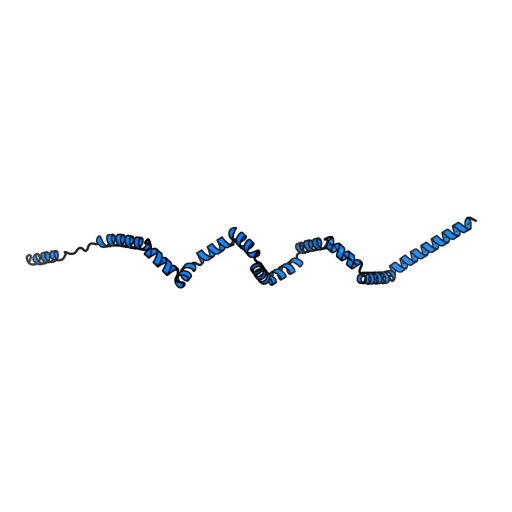6 -4.392 -48.342 1.00 91.88 168 LYS A N 1
ATOM 1353 C CA . LYS A 1 168 ? 24.597 -4.621 -49.591 1.00 91.88 168 LYS A CA 1
ATOM 1354 C C . LYS A 1 168 ? 23.657 -4.778 -50.788 1.00 91.88 168 LYS A C 1
ATOM 1356 O O . LYS A 1 168 ? 23.889 -4.149 -51.812 1.00 91.88 168 LYS A O 1
ATOM 1361 N N . GLU A 1 169 ? 22.582 -5.551 -50.655 1.00 94.31 169 GLU A N 1
ATOM 1362 C CA . GLU A 1 169 ? 21.572 -5.699 -51.713 1.00 94.31 169 GLU A CA 1
ATOM 1363 C C . GLU A 1 169 ? 20.936 -4.355 -52.099 1.00 94.31 169 GLU A C 1
ATOM 1365 O O . GLU A 1 169 ? 20.743 -4.076 -53.284 1.00 94.31 169 GLU A O 1
ATOM 1370 N N . LEU A 1 170 ? 20.644 -3.501 -51.112 1.00 92.62 170 LEU A N 1
ATOM 1371 C CA . LEU A 1 170 ? 20.130 -2.151 -51.346 1.00 92.62 170 LEU A CA 1
ATOM 1372 C C . LEU A 1 170 ? 21.148 -1.263 -52.072 1.00 92.62 170 LEU A C 1
ATOM 1374 O O . LEU A 1 170 ? 20.768 -0.562 -53.010 1.00 92.62 170 LEU A O 1
ATOM 1378 N N . LEU A 1 171 ? 22.427 -1.314 -51.687 1.00 92.69 171 LEU A N 1
ATOM 1379 C CA . LEU A 1 171 ? 23.496 -0.581 -52.373 1.00 92.69 171 LEU A CA 1
ATOM 1380 C C . LEU A 1 171 ? 23.677 -1.056 -53.818 1.00 92.69 171 LEU A C 1
ATOM 1382 O O . LEU A 1 171 ? 23.760 -0.231 -54.727 1.00 92.69 171 LEU A O 1
ATOM 1386 N N . ASP A 1 172 ? 23.676 -2.369 -54.047 1.00 93.56 172 ASP A N 1
ATOM 1387 C CA . ASP A 1 172 ? 23.790 -2.953 -55.385 1.00 93.56 172 ASP A CA 1
ATOM 1388 C C . ASP A 1 172 ? 22.598 -2.551 -56.267 1.00 93.56 172 ASP A C 1
ATOM 1390 O O . ASP A 1 172 ? 22.760 -2.270 -57.458 1.00 93.56 172 ASP A O 1
ATOM 1394 N N . LYS A 1 173 ? 21.389 -2.491 -55.695 1.00 93.94 173 LYS A N 1
ATOM 1395 C CA . LYS A 1 173 ? 20.189 -2.026 -56.397 1.00 93.94 173 LYS A CA 1
ATOM 1396 C C . LYS A 1 173 ? 20.273 -0.537 -56.739 1.00 93.94 173 LYS A C 1
ATOM 1398 O O . LYS A 1 173 ? 20.048 -0.181 -57.892 1.00 93.94 173 LYS A O 1
ATOM 1403 N N . ALA A 1 174 ? 20.658 0.310 -55.784 1.00 92.50 174 ALA A N 1
ATOM 1404 C CA . ALA A 1 174 ? 20.819 1.746 -56.006 1.00 92.50 174 ALA A CA 1
ATOM 1405 C C . ALA A 1 174 ? 21.899 2.051 -57.060 1.00 92.50 174 ALA A C 1
ATOM 1407 O O . ALA A 1 174 ? 21.699 2.897 -57.929 1.00 92.50 174 ALA A O 1
ATOM 1408 N N . ALA A 1 175 ? 23.018 1.320 -57.045 1.00 91.38 175 ALA A N 1
ATOM 1409 C CA . ALA A 1 175 ? 24.076 1.450 -58.047 1.00 91.38 175 ALA A CA 1
ATOM 1410 C C . ALA A 1 175 ? 23.609 1.024 -59.452 1.00 91.38 175 ALA A C 1
ATOM 1412 O O . ALA A 1 175 ? 23.951 1.664 -60.451 1.00 91.38 175 ALA A O 1
ATOM 1413 N N . LYS A 1 176 ? 22.789 -0.030 -59.552 1.00 89.88 176 LYS A N 1
ATOM 1414 C CA . LYS A 1 176 ? 22.165 -0.444 -60.821 1.00 89.88 176 LYS A CA 1
ATOM 1415 C C . LYS A 1 176 ? 21.166 0.592 -61.333 1.00 89.88 176 LYS A C 1
ATOM 1417 O O . LYS A 1 176 ? 21.171 0.892 -62.521 1.00 89.88 176 LYS A O 1
ATOM 1422 N N . GLU A 1 177 ? 20.346 1.163 -60.456 1.00 89.56 177 GLU A N 1
ATOM 1423 C CA . GLU A 1 177 ? 19.393 2.215 -60.825 1.00 89.56 177 GLU A CA 1
ATOM 1424 C C . GLU A 1 177 ? 20.123 3.474 -61.312 1.00 89.56 177 GLU A C 1
ATOM 1426 O O . GLU A 1 177 ? 19.826 3.946 -62.408 1.00 89.56 177 GLU A O 1
ATOM 1431 N N . ALA A 1 178 ? 21.145 3.935 -60.582 1.00 83.00 178 ALA A N 1
ATOM 1432 C CA . ALA A 1 178 ? 21.963 5.089 -60.961 1.00 83.00 178 ALA A CA 1
ATOM 1433 C C . ALA A 1 178 ? 22.729 4.878 -62.279 1.00 83.00 178 ALA A C 1
ATOM 1435 O O . ALA A 1 178 ? 22.797 5.773 -63.116 1.00 83.00 178 ALA A O 1
ATOM 1436 N N . SER A 1 179 ? 23.287 3.688 -62.512 1.00 78.00 179 SER A N 1
ATOM 1437 C CA . SER A 1 179 ? 23.946 3.392 -63.792 1.00 78.00 179 SER A CA 1
ATOM 1438 C C . SER A 1 179 ? 22.946 3.282 -64.948 1.00 78.00 179 SER A C 1
ATOM 1440 O O . SER A 1 179 ? 23.226 3.769 -66.040 1.00 78.00 179 SER A O 1
ATOM 1442 N N . SER A 1 180 ? 21.748 2.732 -64.718 1.00 75.50 180 SER A N 1
ATOM 1443 C CA . SER A 1 180 ? 20.684 2.705 -65.731 1.00 75.50 180 SER A CA 1
ATOM 1444 C C . SER A 1 180 ? 20.147 4.100 -66.071 1.00 75.50 180 SER A C 1
ATOM 1446 O O . SER A 1 180 ? 19.864 4.368 -67.238 1.00 75.50 180 SER A O 1
ATOM 1448 N N . SER A 1 181 ? 20.052 5.009 -65.090 1.00 70.75 181 SER A N 1
ATOM 1449 C CA . SER A 1 181 ? 19.610 6.385 -65.327 1.00 70.75 181 SER A CA 1
ATOM 1450 C C . SER A 1 181 ? 20.650 7.174 -66.119 1.00 70.75 181 SER A C 1
ATOM 1452 O O . SER A 1 181 ? 20.280 7.848 -67.077 1.00 70.75 181 SER A O 1
ATOM 1454 N N . LEU A 1 182 ? 21.940 7.009 -65.802 1.00 66.31 182 LEU A N 1
ATOM 1455 C CA . LEU A 1 182 ? 23.044 7.632 -66.542 1.00 66.31 182 LEU A CA 1
ATOM 1456 C C . LEU A 1 182 ? 23.094 7.155 -68.005 1.00 66.31 182 LEU A C 1
ATOM 1458 O O . LEU A 1 182 ? 23.197 7.972 -68.915 1.00 66.31 182 LEU A O 1
ATOM 1462 N N . LEU A 1 183 ? 22.907 5.853 -68.252 1.00 60.66 183 LEU A N 1
ATOM 1463 C CA . LEU A 1 183 ? 22.839 5.297 -69.612 1.00 60.66 183 LEU A CA 1
ATOM 1464 C C . LEU A 1 183 ? 21.581 5.740 -70.386 1.00 60.66 183 LEU A C 1
ATOM 1466 O O . LEU A 1 183 ? 21.585 5.767 -71.617 1.00 60.66 183 LEU A O 1
ATOM 1470 N N . SER A 1 184 ? 20.493 6.086 -69.689 1.00 57.66 184 SER A N 1
ATOM 1471 C CA . SER A 1 184 ? 19.266 6.607 -70.310 1.00 57.66 184 SER A CA 1
ATOM 1472 C C . SER A 1 184 ? 19.346 8.095 -70.680 1.00 57.66 184 SER A C 1
ATOM 1474 O O . SER A 1 184 ? 18.655 8.525 -71.605 1.00 57.66 184 SER A O 1
ATOM 1476 N N . GLU A 1 185 ? 20.189 8.872 -69.990 1.00 57.47 185 GLU A N 1
ATOM 1477 C CA . GLU A 1 185 ? 20.491 10.270 -70.328 1.00 57.47 185 GLU A CA 1
ATOM 1478 C C . GLU A 1 185 ? 21.514 10.373 -71.466 1.00 57.47 185 GLU A C 1
ATOM 1480 O O . GLU A 1 185 ? 21.356 11.219 -72.343 1.00 57.47 185 GLU A O 1
ATOM 1485 N N . GLU A 1 186 ? 22.504 9.477 -71.516 1.00 54.06 186 GLU A N 1
ATOM 1486 C CA . GLU A 1 186 ? 23.529 9.462 -72.571 1.00 54.06 186 GLU A CA 1
ATOM 1487 C C . GLU A 1 186 ? 22.963 9.060 -73.951 1.00 54.06 186 GLU A C 1
ATOM 1489 O O . GLU A 1 186 ? 23.415 9.560 -74.973 1.00 54.06 186 GLU A O 1
ATOM 1494 N N . ASN A 1 187 ? 21.902 8.241 -73.993 1.00 54.81 187 ASN A N 1
ATOM 1495 C CA . ASN A 1 187 ? 21.191 7.857 -75.228 1.00 54.81 187 ASN A CA 1
ATOM 1496 C C . ASN A 1 187 ? 20.124 8.873 -75.699 1.00 54.81 187 ASN A C 1
ATOM 1498 O O . ASN A 1 187 ? 19.361 8.582 -76.624 1.00 54.81 187 ASN A O 1
ATOM 1502 N N . LYS A 1 188 ? 20.010 10.036 -75.041 1.00 51.75 188 LYS A N 1
ATOM 1503 C CA . LYS A 1 188 ? 19.070 11.119 -75.394 1.00 51.75 188 LYS A CA 1
ATOM 1504 C C . LYS A 1 188 ? 19.744 12.342 -76.036 1.00 51.75 188 LYS A C 1
ATOM 1506 O O . LYS A 1 188 ? 19.039 13.310 -76.332 1.00 51.75 188 LYS A O 1
ATOM 1511 N N . ILE A 1 189 ? 21.062 12.291 -76.242 1.00 43.81 189 ILE A N 1
ATOM 1512 C CA . ILE A 1 189 ? 21.877 13.263 -76.994 1.00 43.81 189 ILE A CA 1
ATOM 1513 C C . ILE A 1 189 ? 22.178 12.671 -78.373 1.00 43.81 189 ILE A C 1
ATOM 1515 O O . ILE A 1 189 ? 22.108 13.438 -79.359 1.00 43.81 189 ILE A O 1
#

Sequence (189 aa):
MLKKGITLLLVISLLSGCSESENSQQMDYDQTKKMVVDILKTDEGKKAIREVMNDEEIKQNLVMNEKAVTNTIEKTLVSDKAAEFWQKKFKDPEFAETMAKSMKSENEKLIKDLMKDPGYRKMMVELLQDPSLESEMKNILKSTEYREHVEQILQETMETPEFKSKFKELLDKAAKEASSSLLSEENKI